Protein AF-A0A7C1U574-F1 (afdb_monomer_lite)

Secondary structure (DSSP, 8-state):
--SGGGGTT-EEEESSTTSHHHHHHHHHHHHH-S-TTS--SEEEE--HHHHHHHHHTTSSSEE-----TTHHHHHHHHHHHHTT--PPP-TTHHHHHHH-TTEEEEEE-TTSSBTTTTBSSS-EEEEEE-------TTS-HHHHHHHHHHHHHTHHHHHHH-GGGGG----S-GGGSSSPPPHHHHHHHTTTSPPHHHHTHHHHHHHHHHHHHHHHHHHHHHHHHHHHHHHHHHHHHHHHHHHHHHHTT---HHHHHHHHHHHHHHHHHHHHHHHTTSS-HHHHHTTHHHHHHHHHHHHHHHHHHHHHHH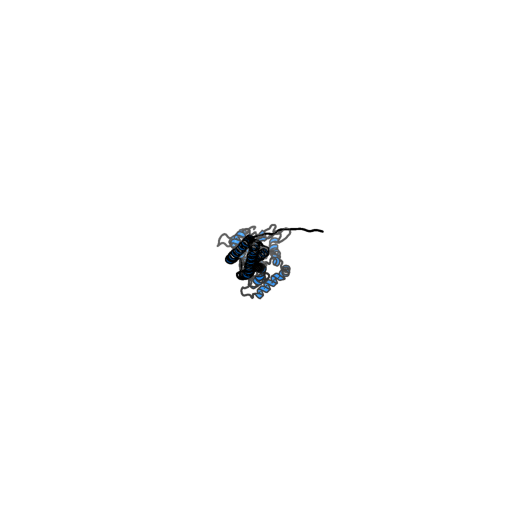HHTT----------------------

Structure (mmCIF, N/CA/C/O backbone):
data_AF-A0A7C1U574-F1
#
_entry.id   AF-A0A7C1U574-F1
#
loop_
_atom_site.group_PDB
_atom_site.id
_atom_site.type_symbol
_atom_site.label_atom_id
_atom_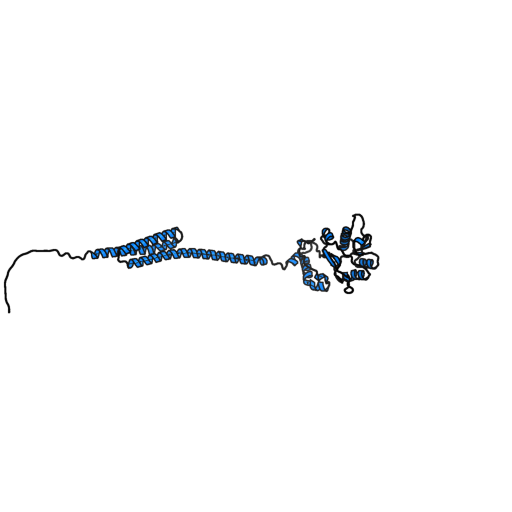site.label_alt_id
_atom_site.label_comp_id
_atom_site.label_asym_id
_atom_site.label_entity_id
_atom_site.label_seq_id
_atom_site.pdbx_PDB_ins_code
_atom_site.Cartn_x
_atom_site.Cartn_y
_atom_site.Cartn_z
_atom_site.occupancy
_atom_site.B_iso_or_equiv
_atom_site.auth_seq_id
_atom_site.auth_comp_id
_atom_site.auth_asym_id
_atom_site.auth_atom_id
_atom_site.pdbx_PDB_model_num
ATOM 1 N N . MET A 1 1 ? 20.436 13.818 -27.018 1.00 78.06 1 MET A N 1
ATOM 2 C CA . MET A 1 1 ? 19.161 14.365 -26.511 1.00 78.06 1 MET A CA 1
ATOM 3 C C . MET A 1 1 ? 19.229 14.487 -24.995 1.00 78.06 1 MET A C 1
ATOM 5 O O . MET A 1 1 ? 19.917 13.679 -24.379 1.00 78.06 1 MET A O 1
ATOM 9 N N . GLN A 1 2 ? 18.620 15.526 -24.422 1.00 80.94 2 GLN A N 1
ATOM 10 C CA . GLN A 1 2 ? 18.615 15.827 -22.978 1.00 80.94 2 GLN A CA 1
ATOM 11 C C . GLN A 1 2 ? 17.209 16.061 -22.404 1.00 80.94 2 GLN A C 1
ATOM 13 O O . GLN A 1 2 ? 17.044 16.020 -21.192 1.00 80.94 2 GLN A O 1
ATOM 18 N N . ARG A 1 3 ? 16.203 16.277 -23.255 1.00 85.38 3 ARG A N 1
ATOM 19 C CA . ARG A 1 3 ? 14.813 16.527 -22.863 1.00 85.38 3 ARG A CA 1
ATOM 20 C C . ARG A 1 3 ? 13.855 15.731 -23.755 1.00 85.38 3 ARG A C 1
ATOM 22 O O . ARG A 1 3 ? 14.227 15.357 -24.869 1.00 85.38 3 ARG A O 1
ATOM 29 N N . VAL A 1 4 ? 12.646 15.480 -23.251 1.00 85.62 4 VAL A N 1
ATOM 30 C CA . VAL A 1 4 ? 11.596 14.691 -23.927 1.00 85.62 4 VAL A CA 1
ATOM 31 C C . VAL A 1 4 ? 11.139 15.343 -25.238 1.00 85.62 4 VAL A C 1
ATOM 33 O O . VAL A 1 4 ? 10.937 14.646 -26.221 1.00 85.62 4 VAL A O 1
ATOM 36 N N . ASP A 1 5 ? 11.079 16.672 -25.317 1.00 84.31 5 ASP A N 1
ATOM 37 C CA . ASP A 1 5 ? 10.734 17.418 -26.541 1.00 84.31 5 ASP A CA 1
ATOM 38 C C . ASP A 1 5 ? 11.670 17.130 -27.731 1.00 84.31 5 ASP A C 1
ATOM 40 O O . ASP A 1 5 ? 11.264 17.211 -28.888 1.00 84.31 5 ASP A O 1
ATOM 44 N N . GLN A 1 6 ? 12.917 16.735 -27.464 1.00 87.56 6 GLN A N 1
ATOM 45 C CA . GLN A 1 6 ? 13.893 16.384 -28.500 1.00 87.56 6 GLN A CA 1
ATOM 46 C C . GLN A 1 6 ? 13.676 14.987 -29.102 1.00 87.56 6 GLN A C 1
ATOM 48 O O . GLN A 1 6 ? 14.417 14.601 -30.010 1.00 87.56 6 GLN A O 1
ATOM 53 N N . LEU A 1 7 ? 12.700 14.225 -28.597 1.00 87.94 7 LEU A N 1
ATOM 54 C CA . LEU A 1 7 ? 12.250 12.963 -29.190 1.00 87.94 7 LEU A CA 1
ATOM 55 C C . LEU A 1 7 ? 11.386 13.181 -30.440 1.00 87.94 7 LEU A C 1
ATOM 57 O O . LEU A 1 7 ? 11.092 12.210 -31.132 1.00 87.94 7 LEU A O 1
ATOM 61 N N . ARG A 1 8 ? 11.026 14.430 -30.768 1.00 88.44 8 ARG A N 1
ATOM 62 C CA . ARG A 1 8 ? 10.237 14.726 -31.963 1.00 88.44 8 ARG A CA 1
ATOM 63 C C . ARG A 1 8 ? 10.923 14.220 -33.242 1.00 88.44 8 ARG A C 1
ATOM 65 O O . ARG A 1 8 ? 12.086 14.548 -33.493 1.00 88.44 8 ARG A O 1
ATOM 72 N N . GLY A 1 9 ? 10.204 13.432 -34.040 1.00 88.50 9 GLY A N 1
ATOM 73 C CA . GLY A 1 9 ? 10.671 12.813 -35.284 1.00 88.50 9 GLY A CA 1
ATOM 74 C C . GLY A 1 9 ? 11.722 11.713 -35.094 1.00 88.50 9 GLY A C 1
ATOM 75 O O . GLY A 1 9 ? 12.457 11.403 -36.030 1.00 88.50 9 GLY A O 1
ATOM 76 N N . ARG A 1 10 ? 11.866 11.168 -33.880 1.00 92.00 10 ARG A N 1
ATOM 77 C CA . ARG A 1 10 ? 12.824 10.098 -33.561 1.00 92.00 10 ARG A CA 1
ATOM 78 C C . ARG A 1 10 ? 12.151 8.737 -33.528 1.00 92.00 10 ARG A C 1
ATOM 80 O O . ARG A 1 10 ? 10.944 8.648 -33.350 1.00 92.00 10 ARG A O 1
ATOM 87 N N . ARG A 1 11 ? 12.954 7.679 -33.641 1.00 94.50 11 ARG A N 1
ATOM 88 C CA . ARG A 1 11 ? 12.495 6.296 -33.483 1.00 94.50 11 ARG A CA 1
ATOM 89 C C . ARG A 1 11 ? 12.593 5.886 -32.025 1.00 94.50 11 ARG A C 1
ATOM 91 O O . ARG A 1 11 ? 13.692 5.890 -31.461 1.00 94.50 11 ARG A O 1
ATOM 98 N N . ILE A 1 12 ? 11.472 5.528 -31.418 1.00 95.00 12 ILE A N 1
ATOM 99 C CA . ILE A 1 12 ? 11.392 5.142 -30.010 1.00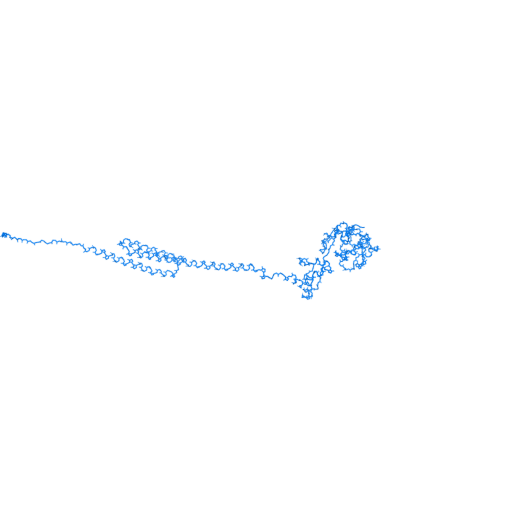 95.00 12 ILE A CA 1
ATOM 100 C C . ILE A 1 12 ? 10.979 3.677 -29.934 1.00 95.00 12 ILE A C 1
ATOM 102 O O . ILE A 1 12 ? 9.855 3.330 -30.283 1.00 95.00 12 ILE A O 1
ATOM 106 N N . ALA A 1 13 ? 11.867 2.813 -29.442 1.00 95.12 13 ALA A N 1
ATOM 107 C CA . ALA A 1 13 ? 11.478 1.447 -29.121 1.00 95.12 13 ALA A CA 1
ATOM 108 C C . ALA A 1 13 ? 10.667 1.402 -27.824 1.00 95.12 13 ALA A C 1
ATOM 110 O O . ALA A 1 13 ? 11.057 1.991 -26.814 1.00 95.12 13 ALA A O 1
ATOM 111 N N . THR A 1 14 ? 9.575 0.651 -27.832 1.00 95.00 14 THR A N 1
ATOM 112 C CA . THR A 1 14 ? 8.752 0.371 -26.654 1.00 95.00 14 THR A CA 1
ATOM 113 C C . THR A 1 14 ? 8.352 -1.104 -26.628 1.00 95.00 14 THR A C 1
ATOM 115 O O . THR A 1 14 ? 8.780 -1.891 -27.471 1.00 95.00 14 THR A O 1
ATOM 118 N N . LEU A 1 15 ? 7.585 -1.495 -25.615 1.00 93.38 15 LEU A N 1
ATOM 119 C CA . LEU A 1 15 ? 7.067 -2.855 -25.450 1.00 93.38 15 LEU A CA 1
ATOM 120 C C . LEU A 1 15 ? 5.924 -3.148 -26.438 1.00 93.38 15 LEU A C 1
ATOM 122 O O . LEU A 1 15 ? 5.481 -2.220 -27.100 1.00 93.38 15 LEU A O 1
ATOM 126 N N . PRO A 1 16 ? 5.406 -4.389 -26.545 1.00 94.81 16 PRO A N 1
ATOM 127 C CA . PRO A 1 16 ? 4.347 -4.712 -27.501 1.00 94.81 16 PRO A CA 1
ATOM 128 C C . PRO A 1 16 ? 3.128 -3.784 -27.407 1.00 94.81 16 PRO A C 1
ATOM 130 O O . PRO A 1 16 ? 2.791 -3.288 -26.325 1.00 94.81 16 PRO A O 1
ATOM 133 N N . GLU A 1 17 ? 2.465 -3.580 -28.542 1.00 92.19 17 GLU A N 1
ATOM 134 C CA . GLU A 1 17 ? 1.250 -2.773 -28.655 1.00 92.19 17 GLU A CA 1
ATOM 135 C C . GLU A 1 17 ? 0.177 -3.233 -27.650 1.00 92.19 17 GLU A C 1
ATOM 137 O O . GLU A 1 17 ? 0.025 -4.427 -27.372 1.00 92.19 17 GLU A O 1
ATOM 142 N N . GLY A 1 18 ? -0.520 -2.275 -27.033 1.00 88.75 18 GLY A N 1
ATOM 143 C CA . GLY A 1 18 ? -1.499 -2.534 -25.971 1.00 88.75 18 GLY A CA 1
ATOM 144 C C . GLY A 1 18 ? -0.902 -2.896 -24.602 1.00 88.75 18 GLY A C 1
ATOM 145 O O . GLY A 1 18 ? -1.647 -3.114 -23.644 1.00 88.75 18 GLY A O 1
ATOM 146 N N . SER A 1 19 ? 0.427 -2.961 -24.459 1.00 91.69 19 SER A N 1
ATOM 147 C CA . SER A 1 19 ? 1.061 -3.068 -23.141 1.00 91.69 19 SER A CA 1
ATOM 148 C C . SER A 1 19 ? 0.937 -1.759 -22.354 1.00 91.69 19 SER A C 1
ATOM 150 O O . SER A 1 19 ? 0.937 -0.672 -22.926 1.00 91.69 19 SER A O 1
ATOM 152 N N . GLY A 1 20 ? 0.925 -1.839 -21.018 1.00 89.88 20 GLY A N 1
ATOM 153 C CA . GLY A 1 20 ? 0.863 -0.639 -20.170 1.00 89.88 20 GLY A CA 1
ATOM 154 C C . GLY A 1 20 ? 2.020 0.342 -20.410 1.00 89.88 20 GLY A C 1
ATOM 155 O O . GLY A 1 20 ? 1.845 1.551 -20.280 1.00 89.88 20 GLY A O 1
ATOM 156 N N . THR A 1 21 ? 3.187 -0.165 -20.819 1.00 92.69 21 THR A N 1
ATOM 157 C CA . THR A 1 21 ? 4.318 0.664 -21.251 1.00 92.69 21 THR A CA 1
ATOM 158 C C . THR A 1 21 ? 4.018 1.399 -22.557 1.00 92.69 21 THR A C 1
ATOM 160 O O . THR A 1 21 ? 4.285 2.593 -22.630 1.00 92.69 21 THR A O 1
ATOM 163 N N . ALA A 1 22 ? 3.469 0.724 -23.571 1.00 92.38 22 ALA A N 1
ATOM 164 C CA . ALA A 1 22 ? 3.098 1.362 -24.835 1.00 92.38 22 ALA A CA 1
ATOM 165 C C . ALA A 1 22 ? 2.043 2.458 -24.616 1.00 92.38 22 ALA A C 1
ATOM 167 O O . ALA A 1 22 ? 2.283 3.605 -24.978 1.00 92.38 22 ALA A O 1
ATOM 168 N N . CYS A 1 23 ? 0.966 2.152 -23.886 1.00 91.06 23 CYS A N 1
ATOM 169 C CA . CYS A 1 23 ? -0.084 3.130 -23.587 1.00 91.06 23 CYS A CA 1
ATOM 170 C C . CYS A 1 23 ? 0.440 4.338 -22.793 1.00 91.06 23 CYS A C 1
ATOM 172 O O . CYS A 1 23 ? 0.005 5.465 -23.002 1.00 91.06 23 CYS A O 1
ATOM 174 N N . SER A 1 24 ? 1.394 4.134 -21.880 1.00 91.31 24 SER A N 1
ATOM 175 C CA . SER A 1 24 ? 1.975 5.252 -21.121 1.00 91.31 24 SER A CA 1
ATOM 176 C C . SER A 1 24 ? 2.953 6.085 -21.948 1.00 91.31 24 SER A C 1
ATOM 178 O O . SER A 1 24 ? 3.107 7.272 -21.671 1.00 91.31 24 SER A O 1
ATOM 180 N N . LEU A 1 25 ? 3.624 5.482 -22.940 1.00 91.62 25 LEU A N 1
ATOM 181 C CA . LEU A 1 25 ? 4.396 6.241 -23.921 1.00 91.62 25 LEU A CA 1
ATOM 182 C C . LEU A 1 25 ? 3.457 7.130 -24.730 1.00 91.62 25 LEU A C 1
ATOM 184 O O . LEU A 1 25 ? 3.738 8.310 -24.850 1.00 91.62 25 LEU A O 1
ATOM 188 N N . GLU A 1 26 ? 2.343 6.591 -25.221 1.00 88.88 26 GLU A N 1
ATOM 189 C CA . GLU A 1 26 ? 1.326 7.353 -25.958 1.00 88.88 26 GLU A CA 1
ATOM 190 C C . GLU A 1 26 ? 0.828 8.549 -25.133 1.00 88.88 26 GLU A C 1
ATOM 192 O O . GLU A 1 26 ? 0.962 9.678 -25.592 1.00 88.88 26 GLU A O 1
ATOM 197 N N . CYS A 1 27 ? 0.428 8.341 -23.870 1.00 89.00 27 CYS A N 1
ATOM 198 C CA . CYS A 1 27 ? 0.036 9.429 -22.957 1.00 89.00 27 CYS A CA 1
ATOM 199 C C . CYS A 1 27 ? 1.140 10.497 -22.804 1.00 89.00 27 CYS A C 1
ATOM 201 O O . CYS A 1 27 ? 0.883 11.699 -22.790 1.00 89.00 27 CYS A O 1
ATOM 203 N N . LEU A 1 28 ? 2.404 10.067 -22.687 1.00 89.56 28 LEU A N 1
ATOM 204 C CA . LEU A 1 28 ? 3.541 10.984 -22.595 1.00 89.56 28 LEU A CA 1
ATOM 205 C C . LEU A 1 28 ? 3.734 11.768 -23.901 1.00 89.56 28 LEU A C 1
ATOM 207 O O . LEU A 1 28 ? 3.979 12.970 -23.861 1.00 89.56 28 LEU A O 1
ATOM 211 N N . LEU A 1 29 ? 3.658 11.107 -25.056 1.00 88.12 29 LEU A N 1
ATOM 212 C CA . LEU A 1 29 ? 3.837 11.755 -26.353 1.00 88.12 29 LEU A CA 1
ATOM 213 C C . LEU A 1 29 ? 2.683 12.709 -26.672 1.00 88.12 29 LEU A C 1
ATOM 215 O O . LEU A 1 29 ? 2.946 13.770 -27.226 1.00 88.12 29 LEU A O 1
ATOM 219 N N . GLU A 1 30 ? 1.451 12.384 -26.278 1.00 86.06 30 GLU A N 1
ATOM 220 C CA . GLU A 1 30 ? 0.285 13.270 -26.377 1.00 86.06 30 GLU A CA 1
ATOM 221 C C . GLU A 1 30 ? 0.498 14.555 -25.570 1.00 86.06 30 GLU A C 1
ATOM 223 O O . GLU A 1 30 ? 0.333 15.650 -26.102 1.00 86.06 30 GLU A O 1
ATOM 228 N N . HIS A 1 31 ? 0.971 14.437 -24.327 1.00 86.69 31 HIS A N 1
ATOM 229 C CA . HIS A 1 31 ? 1.218 15.583 -23.449 1.00 86.69 31 HIS A CA 1
ATOM 230 C C . HIS A 1 31 ? 2.325 16.526 -23.954 1.00 86.69 31 HIS A C 1
ATOM 232 O O . HIS A 1 31 ? 2.260 17.742 -23.771 1.00 86.69 31 HIS A O 1
ATOM 238 N N . TYR A 1 32 ? 3.374 15.980 -24.579 1.00 83.94 32 TYR A N 1
ATOM 239 C CA . TYR A 1 32 ? 4.459 16.772 -25.178 1.00 83.94 32 TYR A CA 1
ATOM 240 C C . TYR A 1 32 ? 4.193 17.137 -26.654 1.00 83.94 32 TYR A C 1
ATOM 242 O O . TYR A 1 32 ? 4.907 17.964 -27.240 1.00 83.94 32 TYR A O 1
ATOM 250 N N . GLY A 1 33 ? 3.179 16.524 -27.264 1.00 77.50 33 GLY A N 1
ATOM 251 C CA . GLY A 1 33 ? 2.691 16.782 -28.609 1.00 77.50 33 GLY A CA 1
ATOM 252 C C . GLY A 1 33 ? 2.000 18.137 -28.700 1.00 77.50 33 GLY A C 1
ATOM 253 O O . GLY A 1 33 ? 1.395 18.619 -27.751 1.00 77.50 33 GLY A O 1
ATOM 254 N N . SER A 1 34 ? 2.142 18.811 -29.843 1.00 58.47 34 SER A N 1
ATOM 255 C CA . SER A 1 34 ? 1.609 20.171 -30.036 1.00 58.47 34 SER A CA 1
ATOM 256 C C . SER A 1 34 ? 0.380 20.220 -30.952 1.00 58.47 34 SER A C 1
ATOM 258 O O . SER A 1 34 ? -0.276 21.257 -30.998 1.00 58.47 34 SER A O 1
ATOM 260 N N . ALA A 1 35 ? 0.072 19.140 -31.684 1.00 55.47 35 ALA A N 1
ATOM 261 C CA . ALA A 1 35 ? -1.034 19.077 -32.639 1.00 55.47 35 ALA A CA 1
ATOM 262 C C . ALA A 1 35 ? -1.603 17.642 -32.751 1.00 55.47 35 ALA A C 1
ATOM 264 O O . ALA A 1 35 ? -0.809 16.704 -32.755 1.00 55.47 35 ALA A O 1
ATOM 265 N N . PRO A 1 36 ? -2.933 17.460 -32.888 1.00 54.00 36 PRO A N 1
ATOM 266 C CA . PRO A 1 36 ? -3.586 16.142 -32.984 1.00 54.00 36 PRO A CA 1
ATOM 267 C C . PRO A 1 36 ? -3.178 15.289 -34.197 1.00 54.00 36 PRO A C 1
ATOM 269 O O . PRO A 1 36 ? -3.363 14.078 -34.172 1.00 54.00 36 PRO A O 1
ATOM 272 N N . ASP A 1 37 ? -2.632 15.919 -35.243 1.00 56.44 37 ASP A N 1
ATOM 273 C CA . ASP A 1 37 ? -2.436 15.305 -36.565 1.00 56.44 37 ASP A CA 1
ATOM 274 C C . ASP A 1 37 ? -0.954 15.108 -36.951 1.00 56.44 37 ASP A C 1
ATOM 276 O O . ASP A 1 37 ? -0.658 14.663 -38.060 1.00 56.44 37 ASP A O 1
ATOM 280 N N . GLU A 1 38 ?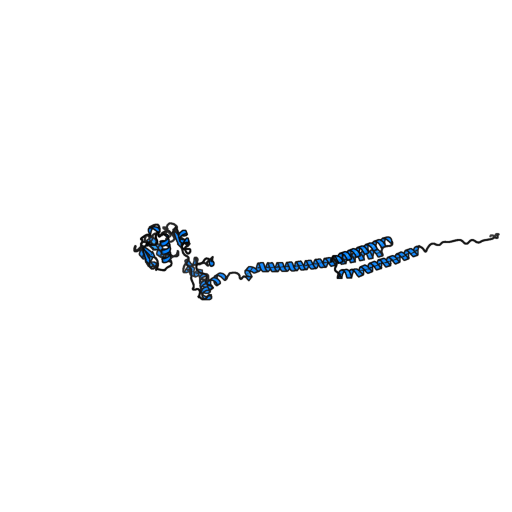 -0.004 15.437 -36.066 1.00 63.53 38 GLU A N 1
ATOM 281 C CA . GLU A 1 38 ? 1.428 15.203 -36.299 1.00 63.53 38 GLU A CA 1
ATOM 282 C C . GLU A 1 38 ? 1.945 14.066 -35.415 1.00 63.53 38 GLU A C 1
ATOM 284 O O . GLU A 1 38 ? 1.939 14.158 -34.186 1.00 63.53 38 GLU A O 1
ATOM 289 N N . GLU A 1 39 ? 2.451 13.005 -36.048 1.00 71.19 39 GLU A N 1
ATOM 290 C CA . GLU A 1 39 ? 3.110 11.907 -35.346 1.00 71.19 39 GLU A CA 1
ATOM 291 C C . GLU A 1 39 ? 4.378 12.434 -34.661 1.00 71.19 39 GLU A C 1
ATOM 293 O O . GLU A 1 39 ? 5.368 12.799 -35.302 1.00 71.19 39 GLU A O 1
ATOM 298 N N . PHE A 1 40 ? 4.337 12.523 -33.329 1.00 79.81 40 PHE A N 1
ATOM 299 C CA . PHE A 1 40 ? 5.432 13.100 -32.557 1.00 79.81 40 PHE A CA 1
ATOM 300 C C . PHE A 1 40 ? 6.724 12.297 -32.735 1.00 79.81 40 PHE A C 1
ATOM 302 O O . PHE A 1 40 ? 7.793 12.891 -32.808 1.00 79.81 40 PHE A O 1
ATOM 309 N N . ALA A 1 41 ? 6.653 10.970 -32.813 1.00 85.12 41 ALA A N 1
ATOM 310 C CA . ALA A 1 41 ? 7.799 10.080 -32.967 1.00 85.12 41 ALA A CA 1
ATOM 311 C C . ALA A 1 41 ? 7.365 8.751 -33.601 1.00 85.12 41 ALA A C 1
ATOM 313 O O . ALA A 1 41 ? 6.247 8.308 -33.367 1.00 85.12 41 ALA A O 1
ATOM 314 N N . GLU A 1 42 ? 8.266 8.093 -34.332 1.00 90.62 42 GLU A N 1
ATOM 315 C CA . GLU A 1 42 ? 8.028 6.754 -34.884 1.00 90.62 42 GLU A CA 1
ATOM 316 C C . GLU A 1 42 ? 8.163 5.715 -33.760 1.00 90.62 42 GLU A C 1
ATOM 318 O O . GLU A 1 42 ? 9.237 5.566 -33.162 1.00 90.62 42 GLU A O 1
ATOM 323 N N . ILE A 1 43 ? 7.084 4.991 -33.457 1.00 92.12 43 ILE A N 1
ATOM 324 C CA . ILE A 1 43 ? 7.068 3.978 -32.394 1.00 92.12 43 ILE A CA 1
ATOM 325 C C . ILE A 1 43 ? 7.444 2.607 -32.964 1.00 92.12 43 ILE A C 1
ATOM 327 O O . ILE A 1 43 ? 6.808 2.088 -33.876 1.00 92.12 43 ILE A O 1
ATOM 331 N N . VAL A 1 44 ? 8.466 1.984 -32.376 1.00 93.75 44 VAL A N 1
ATOM 332 C CA . VAL A 1 44 ? 8.913 0.629 -32.718 1.00 93.75 44 VAL A CA 1
ATOM 333 C C . VAL A 1 44 ? 8.530 -0.323 -31.588 1.00 93.75 44 VAL A C 1
ATOM 335 O O . VAL A 1 44 ? 9.140 -0.323 -30.518 1.00 93.75 44 VAL A O 1
ATOM 338 N N . TYR A 1 45 ? 7.509 -1.144 -31.813 1.00 94.19 45 TYR A N 1
ATOM 339 C CA . TYR A 1 45 ? 7.062 -2.142 -30.842 1.00 94.19 45 TYR A CA 1
ATOM 340 C C . TYR A 1 45 ? 7.985 -3.368 -30.862 1.00 94.19 45 TYR A C 1
ATOM 342 O O . TYR A 1 45 ? 8.106 -4.056 -31.875 1.00 94.19 45 TYR A O 1
ATOM 350 N N . SER A 1 46 ? 8.606 -3.662 -29.722 1.00 91.69 46 SER A N 1
ATOM 351 C CA . SER A 1 46 ? 9.569 -4.752 -29.547 1.00 91.69 46 SER A CA 1
ATOM 352 C C . SER A 1 46 ? 9.346 -5.461 -28.210 1.00 91.69 46 SER A C 1
ATOM 354 O O . SER A 1 46 ? 8.704 -4.940 -27.303 1.00 91.69 46 SER A O 1
ATOM 356 N N . ASP A 1 47 ? 9.894 -6.662 -28.034 1.00 90.12 47 ASP A N 1
ATOM 357 C CA . ASP A 1 47 ? 9.956 -7.264 -26.700 1.00 90.12 47 ASP A CA 1
ATOM 358 C C . ASP A 1 47 ? 10.952 -6.504 -25.781 1.00 90.12 47 ASP A C 1
ATOM 360 O O . ASP A 1 47 ? 11.809 -5.753 -26.267 1.00 90.12 47 ASP A O 1
ATOM 364 N N . PRO A 1 48 ? 10.877 -6.667 -24.441 1.00 79.94 48 PRO A N 1
ATOM 365 C CA . PRO A 1 48 ? 11.672 -5.864 -23.508 1.00 79.94 48 PRO A CA 1
ATOM 366 C C . PRO A 1 48 ? 13.189 -5.951 -23.721 1.00 79.94 48 PRO A C 1
ATOM 368 O O . PRO A 1 48 ? 13.908 -4.978 -23.492 1.00 79.94 48 PRO A O 1
ATOM 371 N N . ASN A 1 49 ? 13.705 -7.113 -24.129 1.00 85.44 49 ASN A N 1
ATOM 372 C CA . ASN A 1 49 ? 15.141 -7.289 -24.344 1.00 85.44 49 ASN A CA 1
ATOM 373 C C . ASN A 1 49 ? 15.567 -6.691 -25.687 1.00 85.44 49 ASN A C 1
ATOM 375 O O . ASN A 1 49 ? 16.636 -6.077 -25.775 1.00 85.44 49 ASN A O 1
ATOM 379 N N . GLN A 1 50 ? 14.725 -6.847 -26.707 1.00 92.38 50 GLN A N 1
ATOM 380 C CA . GLN A 1 50 ? 14.957 -6.347 -28.048 1.00 92.38 50 GLN A CA 1
ATOM 381 C C . GLN A 1 50 ? 14.934 -4.818 -28.087 1.00 92.38 50 GLN A C 1
ATOM 383 O O . GLN A 1 50 ? 15.863 -4.245 -28.642 1.00 92.38 50 GLN A O 1
ATOM 388 N N . ALA A 1 51 ? 14.001 -4.149 -27.399 1.00 92.69 51 ALA A N 1
ATOM 389 C CA . ALA A 1 51 ? 13.935 -2.682 -27.349 1.00 92.69 51 ALA A CA 1
ATOM 390 C C . ALA A 1 51 ? 15.258 -2.040 -26.876 1.00 92.69 51 ALA A C 1
ATOM 392 O O . ALA A 1 51 ? 15.814 -1.152 -27.526 1.00 92.69 51 ALA A O 1
ATOM 393 N N . HIS A 1 52 ? 15.829 -2.542 -25.774 1.00 93.19 52 HIS A N 1
ATOM 394 C CA . HIS A 1 52 ? 17.134 -2.079 -25.288 1.00 93.19 52 HIS A CA 1
ATOM 395 C C . HIS A 1 52 ? 18.293 -2.497 -26.208 1.00 93.19 52 HIS A C 1
ATOM 397 O O . HIS A 1 52 ? 19.292 -1.788 -26.307 1.00 93.19 52 HIS A O 1
ATOM 403 N N . SER A 1 53 ? 18.187 -3.645 -26.881 1.00 93.62 53 SER A N 1
ATOM 404 C CA . SER A 1 53 ? 19.183 -4.094 -27.859 1.00 93.62 53 SER A CA 1
ATOM 405 C C . SER A 1 53 ? 19.209 -3.207 -29.102 1.00 93.62 53 SER A C 1
ATOM 407 O O . SER A 1 53 ? 20.279 -2.772 -29.521 1.00 93.62 53 SER A O 1
ATOM 409 N N . ASP A 1 54 ? 18.045 -2.885 -29.656 1.00 94.88 54 ASP A N 1
ATOM 410 C CA . ASP A 1 54 ? 17.888 -2.008 -30.813 1.00 94.88 54 ASP A CA 1
ATOM 411 C C . ASP A 1 54 ? 18.442 -0.616 -30.528 1.00 94.88 54 ASP A C 1
ATOM 413 O O . ASP A 1 54 ? 19.150 -0.063 -31.369 1.00 94.88 54 ASP A O 1
ATOM 417 N N . PHE A 1 55 ? 18.212 -0.098 -29.318 1.00 94.69 55 PHE A N 1
ATOM 418 C CA . PHE A 1 55 ? 18.804 1.159 -28.872 1.00 94.69 55 PHE A CA 1
ATOM 419 C C . PHE A 1 55 ? 20.337 1.095 -28.850 1.00 94.69 55 PHE A C 1
ATOM 421 O O . PHE A 1 55 ? 21.001 1.928 -29.463 1.00 94.69 55 PHE A O 1
ATOM 428 N N . ARG A 1 56 ? 20.924 0.073 -28.211 1.00 94.69 56 ARG A N 1
ATOM 429 C CA . ARG A 1 56 ? 22.392 -0.087 -28.162 1.00 94.69 56 ARG A CA 1
ATOM 430 C C . ARG A 1 56 ? 23.020 -0.263 -29.547 1.00 94.69 56 ARG A C 1
ATOM 432 O O . ARG A 1 56 ? 24.161 0.136 -29.748 1.00 94.69 56 ARG A O 1
ATOM 439 N N . ASN A 1 57 ? 22.284 -0.856 -30.484 1.00 94.94 57 ASN A N 1
ATOM 440 C CA . ASN A 1 57 ? 22.730 -1.091 -31.856 1.00 94.94 57 ASN A CA 1
ATOM 441 C C . ASN A 1 57 ? 22.421 0.083 -32.807 1.00 94.94 57 ASN A C 1
ATOM 443 O O . ASN A 1 57 ? 22.660 -0.042 -34.007 1.00 94.94 57 ASN A O 1
ATOM 447 N N . GLY A 1 58 ? 21.860 1.194 -32.312 1.00 94.38 58 GLY A N 1
ATOM 448 C CA . GLY A 1 58 ? 21.522 2.372 -33.120 1.00 94.38 58 GLY A CA 1
ATOM 449 C C . GLY A 1 58 ? 20.370 2.164 -34.112 1.00 94.38 58 GLY A C 1
ATOM 450 O O . GLY A 1 58 ? 20.194 2.956 -35.040 1.00 94.38 58 GLY A O 1
ATOM 451 N N . ARG A 1 59 ? 19.577 1.097 -33.948 1.00 95.62 59 ARG A N 1
ATOM 452 C CA . ARG A 1 59 ? 18.385 0.852 -34.777 1.00 95.62 59 ARG A CA 1
ATOM 453 C C . ARG A 1 59 ? 17.219 1.752 -34.393 1.00 95.62 59 ARG A C 1
ATOM 455 O O . ARG A 1 59 ? 16.382 2.023 -35.242 1.00 95.62 59 ARG A O 1
ATOM 462 N N . VAL A 1 60 ? 17.196 2.228 -33.153 1.00 95.31 60 VAL A N 1
ATOM 463 C CA . VAL A 1 60 ? 16.278 3.257 -32.655 1.00 95.31 60 VAL A CA 1
ATOM 464 C C . VAL A 1 60 ? 17.071 4.333 -31.918 1.00 95.31 60 VAL A C 1
ATOM 466 O O . VAL A 1 60 ? 18.192 4.088 -31.471 1.00 95.31 60 VAL A O 1
ATOM 469 N N . ASP A 1 61 ? 16.492 5.521 -31.790 1.00 94.81 61 ASP A N 1
ATOM 470 C CA . ASP A 1 61 ? 17.129 6.681 -31.160 1.00 94.81 61 ASP A CA 1
ATOM 471 C C . ASP A 1 61 ? 16.861 6.749 -29.647 1.00 94.81 61 ASP A C 1
ATOM 473 O O . ASP A 1 61 ? 17.624 7.370 -28.905 1.00 94.81 61 ASP A O 1
ATOM 477 N N . ALA A 1 62 ? 15.782 6.117 -29.177 1.00 94.62 62 ALA A N 1
ATOM 478 C CA . ALA A 1 62 ? 15.417 6.031 -27.767 1.00 94.62 62 ALA A CA 1
ATOM 479 C C . ALA A 1 62 ? 14.708 4.709 -27.446 1.00 94.62 62 ALA A C 1
ATOM 481 O O . ALA A 1 62 ? 14.181 4.042 -28.334 1.00 94.62 62 ALA A O 1
ATOM 482 N N . ALA A 1 63 ? 14.679 4.348 -26.163 1.00 94.38 63 ALA A N 1
ATOM 483 C CA . ALA A 1 63 ? 13.875 3.246 -25.647 1.00 94.38 63 ALA A CA 1
ATOM 484 C C . ALA A 1 63 ? 13.039 3.731 -24.457 1.00 94.38 63 ALA A C 1
ATOM 486 O O . ALA A 1 63 ? 13.578 4.361 -23.543 1.00 94.38 63 ALA A O 1
ATOM 487 N N . PHE A 1 64 ? 11.745 3.420 -24.459 1.00 94.06 64 PHE A N 1
ATOM 488 C CA . PHE A 1 64 ? 10.820 3.705 -23.367 1.00 94.06 64 PHE A CA 1
ATOM 489 C C . PHE A 1 64 ? 10.392 2.404 -22.689 1.00 94.06 64 PHE A C 1
ATOM 491 O O . PHE A 1 64 ? 10.009 1.438 -23.346 1.00 94.06 64 PHE A O 1
ATOM 498 N N . HIS A 1 65 ? 10.480 2.363 -21.360 1.00 93.44 65 HIS A N 1
ATOM 499 C CA . HIS A 1 65 ? 10.164 1.165 -20.593 1.00 93.44 65 HIS A CA 1
ATOM 500 C C . HIS A 1 65 ? 9.712 1.529 -19.180 1.00 93.44 65 HIS A C 1
ATOM 502 O O . HIS A 1 65 ? 10.472 2.123 -18.415 1.00 93.44 65 HIS A O 1
ATOM 508 N N . ILE A 1 66 ? 8.500 1.116 -18.806 1.00 93.56 66 ILE A N 1
ATOM 509 C CA . ILE A 1 66 ? 8.080 1.099 -17.405 1.00 93.56 66 ILE A CA 1
ATOM 510 C C . ILE A 1 66 ? 8.668 -0.141 -16.750 1.00 93.56 66 ILE A C 1
ATOM 512 O O . ILE A 1 66 ? 8.274 -1.267 -17.052 1.00 93.56 66 ILE A O 1
ATOM 516 N N . ILE A 1 67 ? 9.608 0.065 -15.836 1.00 91.62 67 ILE A N 1
ATOM 517 C CA . ILE A 1 67 ? 10.290 -1.022 -15.148 1.00 91.62 67 ILE A CA 1
ATOM 518 C C . ILE A 1 67 ? 10.551 -0.654 -13.691 1.00 91.62 67 ILE A C 1
ATOM 520 O O . ILE A 1 67 ? 11.015 0.442 -13.380 1.00 91.62 67 ILE A O 1
ATOM 524 N N . ALA A 1 68 ? 10.260 -1.586 -12.785 1.00 91.94 68 ALA A N 1
ATOM 525 C CA . ALA A 1 68 ? 10.564 -1.407 -11.374 1.00 91.94 68 ALA A CA 1
ATOM 526 C C . ALA A 1 68 ? 12.082 -1.321 -11.153 1.00 91.94 68 ALA A C 1
ATOM 528 O O . ALA A 1 68 ? 12.862 -2.076 -11.745 1.00 91.94 68 ALA A O 1
ATOM 529 N N . LEU A 1 69 ? 12.497 -0.424 -10.259 1.00 92.19 69 LEU A N 1
ATOM 530 C CA . LEU A 1 69 ? 13.891 -0.280 -9.858 1.00 92.19 69 LEU A CA 1
ATOM 531 C C . LEU A 1 69 ? 14.366 -1.551 -9.133 1.00 92.19 69 LEU A C 1
ATOM 533 O O . LEU A 1 69 ? 14.133 -1.734 -7.946 1.00 92.19 69 LEU A O 1
ATOM 537 N N . GLY A 1 70 ? 15.066 -2.423 -9.856 1.00 90.88 70 GLY A N 1
ATOM 538 C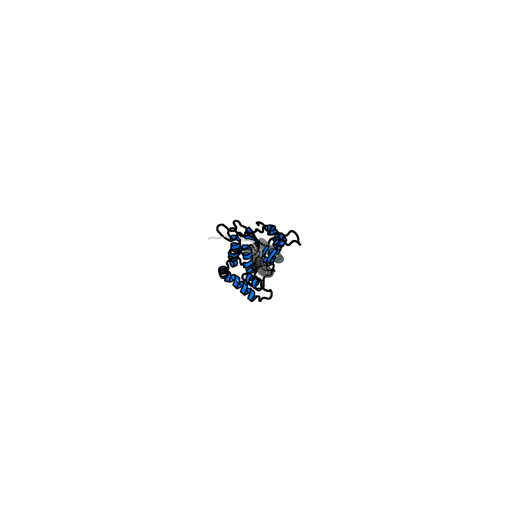 CA . GLY A 1 70 ? 15.672 -3.647 -9.331 1.00 90.88 70 GLY A CA 1
ATOM 539 C C . GLY A 1 70 ? 16.718 -4.222 -10.286 1.00 90.88 70 GLY A C 1
ATOM 540 O O . GLY A 1 70 ? 17.231 -3.524 -11.164 1.00 90.88 70 GLY A O 1
ATOM 541 N N . ASP A 1 71 ? 17.025 -5.510 -10.151 1.00 89.81 71 ASP A N 1
ATOM 542 C CA . ASP A 1 71 ? 18.105 -6.154 -10.915 1.00 89.81 71 ASP A CA 1
ATOM 543 C C . ASP A 1 71 ? 17.846 -6.196 -12.427 1.00 89.81 71 ASP A C 1
ATOM 545 O O . ASP A 1 71 ? 18.772 -6.064 -13.231 1.00 89.81 71 ASP A O 1
ATOM 549 N N . VAL A 1 72 ? 16.579 -6.319 -12.837 1.00 89.44 72 VAL A N 1
ATOM 550 C CA . VAL A 1 72 ? 16.194 -6.264 -14.256 1.00 89.44 72 VAL A CA 1
ATOM 551 C C . VAL A 1 72 ? 16.482 -4.876 -14.836 1.00 89.44 72 VAL A C 1
ATOM 553 O O . VAL A 1 72 ? 17.109 -4.783 -15.891 1.00 89.44 72 VAL A O 1
ATOM 556 N N . ALA A 1 73 ? 16.119 -3.802 -14.125 1.00 92.12 73 ALA A N 1
ATOM 557 C CA . ALA A 1 73 ? 16.419 -2.434 -14.545 1.00 92.12 73 ALA A CA 1
ATOM 558 C C . ALA A 1 73 ? 17.934 -2.186 -14.608 1.00 92.12 73 ALA A C 1
ATOM 560 O O . ALA A 1 73 ? 18.431 -1.663 -15.607 1.00 92.12 73 ALA A O 1
ATOM 561 N N . LYS A 1 74 ? 18.691 -2.647 -13.601 1.00 92.69 74 LYS A N 1
ATOM 562 C CA . LYS A 1 74 ? 20.165 -2.586 -13.595 1.00 92.69 74 LYS A CA 1
ATOM 563 C C . LYS A 1 74 ? 20.784 -3.244 -14.822 1.00 92.69 74 LYS A C 1
ATOM 565 O O . LYS A 1 74 ? 21.682 -2.672 -15.431 1.00 92.69 74 LYS A O 1
ATOM 570 N N . ARG A 1 75 ? 20.281 -4.407 -15.228 1.00 91.19 75 ARG A N 1
ATOM 571 C CA . ARG A 1 75 ? 20.783 -5.125 -16.402 1.00 91.19 75 ARG A CA 1
ATOM 572 C C . ARG A 1 75 ? 20.382 -4.451 -17.720 1.00 91.19 75 ARG A C 1
ATOM 574 O O . ARG A 1 75 ? 21.242 -4.156 -18.551 1.00 91.19 75 ARG A O 1
ATOM 581 N N . CYS A 1 76 ? 19.090 -4.208 -17.933 1.00 91.00 76 CYS A N 1
ATOM 582 C CA . CYS A 1 76 ? 18.565 -3.742 -19.221 1.00 91.00 76 CYS A CA 1
ATOM 583 C C . CYS A 1 76 ? 18.880 -2.260 -19.476 1.00 91.00 76 CYS A C 1
ATOM 585 O O . CYS A 1 76 ? 19.481 -1.908 -20.495 1.00 91.00 76 CYS A O 1
ATOM 587 N N . VAL A 1 77 ? 18.551 -1.392 -18.519 1.00 93.56 77 VAL A N 1
ATOM 588 C CA . VAL A 1 77 ? 18.807 0.048 -18.631 1.00 93.56 77 VAL A CA 1
ATOM 589 C C . VAL A 1 77 ? 20.288 0.333 -18.402 1.00 93.56 77 VAL A C 1
ATOM 591 O O . VAL A 1 77 ? 20.893 1.057 -19.186 1.00 93.56 77 VAL A O 1
ATOM 594 N N . GLY A 1 78 ? 20.916 -0.298 -17.404 1.00 93.19 78 GLY A N 1
ATOM 595 C CA . GLY A 1 78 ? 22.337 -0.075 -17.117 1.00 93.19 78 GLY A CA 1
ATOM 596 C C . GLY A 1 78 ? 23.255 -0.412 -18.295 1.00 93.19 78 GLY A C 1
ATOM 597 O O . GLY A 1 78 ? 24.148 0.375 -18.598 1.00 93.19 78 GLY A O 1
ATOM 598 N N . SER A 1 79 ? 22.999 -1.503 -19.029 1.00 91.88 79 SER A N 1
ATOM 599 C CA . SER A 1 79 ? 23.751 -1.808 -20.262 1.00 91.88 79 SER A CA 1
ATOM 600 C C . SER A 1 79 ? 23.538 -0.763 -21.363 1.00 91.88 79 SER A C 1
ATOM 602 O O . SER A 1 79 ? 24.478 -0.424 -22.078 1.00 91.88 79 SER A O 1
ATOM 604 N N . SER A 1 80 ? 22.329 -0.206 -21.477 1.00 93.69 80 SER A N 1
ATOM 605 C CA . SER A 1 80 ? 22.020 0.876 -22.422 1.00 93.69 80 SER A CA 1
ATOM 606 C C . SER A 1 80 ? 22.773 2.166 -22.072 1.00 93.69 80 SER A C 1
ATOM 608 O O . SER A 1 80 ? 23.315 2.826 -22.953 1.00 93.69 80 SER A O 1
ATOM 610 N N . LEU A 1 81 ? 22.876 2.500 -20.782 1.00 94.06 81 LEU A N 1
ATOM 611 C CA . LEU A 1 81 ? 23.635 3.664 -20.317 1.00 94.06 81 LEU A CA 1
ATOM 612 C C . LEU A 1 81 ? 25.153 3.467 -20.468 1.00 94.06 81 LEU A C 1
ATOM 614 O O . LEU A 1 81 ? 25.869 4.401 -20.816 1.00 94.06 81 LEU A O 1
ATOM 618 N N . GLN A 1 82 ? 25.658 2.248 -20.257 1.00 90.19 82 GLN A N 1
ATOM 619 C CA . GLN A 1 82 ? 27.070 1.915 -20.493 1.00 90.19 82 GLN A CA 1
ATOM 620 C C . GLN A 1 82 ? 27.456 1.994 -21.976 1.00 90.19 82 GLN A C 1
ATOM 622 O O . GLN A 1 82 ? 28.594 2.337 -22.281 1.00 90.19 82 GLN A O 1
ATOM 627 N N . ALA A 1 83 ? 26.509 1.749 -22.885 1.00 90.94 83 ALA A N 1
ATOM 628 C CA . ALA A 1 83 ? 26.679 1.936 -24.327 1.00 90.94 83 ALA A CA 1
ATOM 629 C C . ALA A 1 83 ? 26.603 3.414 -24.776 1.00 90.94 83 ALA A C 1
ATOM 631 O O . ALA A 1 83 ? 26.513 3.690 -25.968 1.00 90.94 83 ALA A O 1
ATOM 632 N N . GLY A 1 84 ? 26.625 4.373 -23.841 1.00 90.31 84 GLY A N 1
ATOM 633 C CA . GLY A 1 84 ? 26.570 5.810 -24.132 1.00 90.31 84 GLY A CA 1
ATOM 634 C C . GLY A 1 84 ? 25.165 6.415 -24.094 1.00 90.31 84 GLY A C 1
ATOM 635 O O . GLY A 1 84 ? 25.002 7.604 -24.378 1.00 90.31 84 GLY A O 1
ATOM 636 N N . GLY A 1 85 ? 24.152 5.629 -23.719 1.00 92.88 85 GLY A N 1
ATOM 637 C CA . GLY A 1 85 ? 22.796 6.121 -23.513 1.00 92.88 85 GLY A CA 1
ATOM 638 C C . GLY A 1 85 ? 22.680 7.100 -22.345 1.00 92.88 85 GLY A C 1
ATOM 639 O O . GLY A 1 85 ? 23.523 7.157 -21.448 1.00 92.88 85 GLY A O 1
ATOM 640 N N . ARG A 1 86 ? 21.590 7.868 -22.341 1.00 93.81 86 ARG A N 1
ATOM 641 C CA . ARG A 1 86 ? 21.251 8.819 -21.275 1.00 93.81 86 ARG A CA 1
ATOM 642 C C . ARG A 1 86 ? 19.799 8.634 -20.859 1.00 93.81 86 ARG A C 1
ATOM 644 O O . ARG A 1 86 ? 18.963 8.291 -21.688 1.00 93.81 86 ARG A O 1
ATOM 651 N N . LEU A 1 87 ? 19.518 8.880 -19.583 1.00 94.88 87 LEU A N 1
ATOM 652 C CA . LEU A 1 87 ? 18.151 8.953 -19.070 1.00 94.88 87 LEU A CA 1
ATOM 653 C C . LEU A 1 87 ? 17.583 10.339 -19.376 1.00 94.88 87 LEU A C 1
ATOM 655 O O . LEU A 1 87 ? 18.289 11.336 -19.220 1.00 94.88 87 LEU A O 1
ATOM 659 N N . LEU A 1 88 ? 16.322 10.393 -19.795 1.00 94.38 88 LEU A N 1
ATOM 660 C CA . LEU A 1 88 ? 15.587 11.641 -19.972 1.00 94.38 88 LEU A CA 1
ATOM 661 C C . LEU A 1 88 ? 14.664 11.836 -18.770 1.00 94.38 88 LEU A C 1
ATOM 663 O O . LEU A 1 88 ? 13.931 10.921 -18.401 1.00 94.38 88 LEU A O 1
ATOM 667 N N . ALA A 1 89 ? 14.731 13.014 -18.156 1.00 94.56 89 ALA A N 1
ATOM 668 C CA . ALA A 1 89 ? 13.859 13.388 -17.052 1.00 94.56 89 ALA A CA 1
ATOM 669 C C . ALA A 1 89 ? 12.434 13.681 -17.550 1.00 94.56 89 ALA A C 1
ATOM 671 O O . ALA A 1 89 ? 12.263 14.294 -18.607 1.00 94.56 89 ALA A O 1
ATOM 672 N N . ILE A 1 90 ? 11.426 13.295 -16.764 1.00 92.69 90 ILE A N 1
ATOM 673 C CA . ILE A 1 90 ? 10.020 13.669 -16.979 1.00 92.69 90 ILE A CA 1
ATOM 674 C C . ILE A 1 90 ? 9.641 14.672 -15.887 1.00 92.69 90 ILE A C 1
ATOM 676 O O . ILE A 1 90 ? 9.193 14.303 -14.806 1.00 92.69 90 ILE A O 1
ATOM 680 N N . GLU A 1 91 ? 9.882 15.955 -16.153 1.00 88.56 91 GLU A N 1
ATOM 681 C CA . GLU A 1 91 ? 9.714 17.030 -15.161 1.00 88.56 91 GLU A CA 1
ATOM 682 C C . GLU A 1 91 ? 8.250 17.468 -14.991 1.00 88.56 91 GLU A C 1
ATOM 684 O O . GLU A 1 91 ? 7.849 17.882 -13.907 1.00 88.56 91 GLU A O 1
ATOM 689 N N . GLN A 1 92 ? 7.428 17.335 -16.038 1.00 88.94 92 GLN A N 1
ATOM 690 C CA . GLN A 1 92 ? 6.028 17.789 -16.060 1.00 88.94 92 GLN A CA 1
ATOM 691 C C . GLN A 1 92 ? 5.046 16.735 -15.516 1.00 88.94 92 GLN A C 1
ATOM 693 O O . GLN A 1 92 ? 3.874 16.718 -15.882 1.00 88.94 92 GLN A O 1
ATOM 698 N N . ILE A 1 93 ? 5.505 15.846 -14.628 1.00 89.38 93 ILE A N 1
ATOM 699 C CA . ILE A 1 93 ? 4.700 14.719 -14.131 1.00 89.38 93 ILE A CA 1
ATOM 700 C C . ILE A 1 93 ? 3.433 15.163 -13.397 1.00 89.38 93 ILE A C 1
ATOM 702 O O . ILE A 1 93 ? 2.399 14.516 -13.503 1.00 89.38 93 ILE A O 1
ATOM 706 N N . GLU A 1 94 ? 3.487 16.292 -12.693 1.00 89.50 94 GLU A N 1
ATOM 707 C CA . GLU A 1 94 ? 2.316 16.839 -12.008 1.00 89.50 94 GLU A CA 1
ATOM 708 C C . GLU A 1 94 ? 1.221 17.260 -12.993 1.00 89.50 94 GLU A C 1
ATOM 710 O O . GLU A 1 94 ? 0.048 17.003 -12.739 1.00 89.50 94 GLU A O 1
ATOM 715 N N . ALA A 1 95 ? 1.593 17.844 -14.137 1.00 89.38 95 ALA A N 1
ATOM 716 C CA . ALA A 1 95 ? 0.646 18.187 -15.194 1.00 89.38 95 ALA A CA 1
ATOM 717 C C . ALA A 1 95 ? 0.099 16.923 -15.872 1.00 89.38 95 ALA A C 1
ATOM 719 O O . ALA A 1 95 ? -1.109 16.780 -16.024 1.00 89.38 95 ALA A O 1
ATOM 720 N N . LEU A 1 96 ? 0.971 15.959 -16.176 1.00 88.56 96 LEU A N 1
ATOM 721 C CA . LEU A 1 96 ? 0.576 14.681 -16.771 1.00 88.56 96 LEU A CA 1
ATOM 722 C C . LEU A 1 96 ? -0.374 13.880 -15.859 1.00 88.56 96 LEU A C 1
ATOM 724 O O . LEU A 1 96 ? -1.301 13.229 -16.331 1.00 88.56 96 LEU A O 1
ATOM 728 N N . ARG A 1 97 ? -0.193 13.962 -14.535 1.00 88.88 97 ARG A N 1
ATOM 729 C CA . ARG A 1 97 ? -1.059 13.310 -13.542 1.00 88.88 97 ARG A CA 1
ATOM 730 C C . ARG A 1 97 ? -2.481 13.881 -13.512 1.00 88.88 97 ARG A C 1
ATOM 732 O O . ARG A 1 97 ? -3.402 13.154 -13.146 1.00 88.88 97 ARG A O 1
ATOM 739 N N . TRP A 1 98 ? -2.681 15.146 -13.890 1.00 89.19 98 TRP A N 1
ATOM 740 C CA . TRP A 1 98 ? -4.027 15.727 -13.994 1.00 89.19 98 TRP A CA 1
ATOM 741 C C . TRP A 1 98 ? -4.858 15.076 -15.103 1.00 89.19 98 TRP A C 1
ATOM 743 O O . TRP A 1 98 ? -6.057 14.874 -14.922 1.00 89.19 98 TRP A O 1
ATOM 753 N N . GLU A 1 99 ? -4.221 14.724 -16.218 1.00 87.81 99 GLU A N 1
ATOM 754 C CA . GLU A 1 99 ? -4.849 14.023 -17.346 1.00 87.81 99 GLU A CA 1
ATOM 755 C C . GLU A 1 99 ? -4.907 12.509 -17.093 1.00 87.81 99 GLU A C 1
ATOM 757 O O . GLU A 1 99 ? -5.878 11.838 -17.447 1.00 87.81 99 GLU A O 1
ATOM 762 N N . HIS A 1 100 ? -3.897 11.978 -16.396 1.00 88.69 100 HIS A N 1
ATOM 763 C CA . HIS A 1 100 ? -3.717 10.552 -16.144 1.00 88.69 100 HIS A CA 1
ATOM 764 C C . HIS A 1 100 ? -3.480 10.261 -14.645 1.00 88.69 100 HIS A C 1
ATOM 766 O O . HIS A 1 100 ? -2.338 10.071 -14.214 1.00 88.69 100 HIS A O 1
ATOM 772 N N . PRO A 1 101 ? -4.549 10.145 -13.827 1.00 87.25 101 PRO A N 1
ATOM 773 C CA . PRO A 1 101 ? -4.448 10.037 -12.362 1.00 87.25 101 PRO A CA 1
ATOM 774 C C . PRO A 1 101 ? -3.735 8.789 -11.823 1.00 87.25 101 PRO A C 1
ATOM 776 O O . PRO A 1 101 ? -3.430 8.718 -10.635 1.00 87.25 101 PRO A O 1
ATOM 779 N N . PHE A 1 102 ? -3.493 7.783 -12.666 1.00 85.00 102 PHE A N 1
ATOM 780 C CA . PHE A 1 102 ? -2.770 6.564 -12.293 1.00 85.00 102 PHE A CA 1
ATOM 781 C C . PHE A 1 102 ? -1.245 6.754 -12.233 1.00 85.00 102 PHE A C 1
ATOM 783 O O . PHE A 1 102 ? -0.541 5.859 -11.758 1.00 85.00 102 PHE A O 1
ATOM 790 N N . LEU A 1 103 ? -0.738 7.883 -12.736 1.00 89.88 103 LEU A N 1
ATOM 791 C CA . LEU A 1 103 ? 0.674 8.234 -12.693 1.00 89.88 103 LEU A CA 1
ATOM 792 C C . LEU A 1 103 ? 1.043 8.867 -11.353 1.00 89.88 103 LEU A C 1
ATOM 794 O O . LEU A 1 103 ? 0.320 9.697 -10.802 1.00 89.88 103 LEU A O 1
ATOM 798 N N . GLU A 1 104 ? 2.223 8.519 -10.857 1.00 89.06 104 GLU A N 1
ATOM 799 C CA . GLU A 1 104 ? 2.788 9.078 -9.636 1.00 89.06 104 GLU A CA 1
ATOM 800 C C . GLU A 1 104 ? 4.150 9.720 -9.910 1.00 89.06 104 GLU A C 1
ATOM 802 O O . GLU A 1 104 ? 4.934 9.185 -10.702 1.00 89.06 104 GLU A O 1
ATOM 807 N N . PRO A 1 105 ? 4.471 10.848 -9.252 1.00 92.94 105 PRO A N 1
ATOM 808 C CA . PRO A 1 105 ? 5.821 11.388 -9.282 1.00 92.94 105 PRO A CA 1
ATOM 809 C C . PRO A 1 105 ? 6.789 10.404 -8.620 1.00 92.94 105 PRO A C 1
ATOM 811 O O . PRO A 1 105 ? 6.542 9.902 -7.522 1.00 92.94 105 PRO A O 1
ATOM 814 N N . ALA A 1 106 ? 7.911 10.145 -9.282 1.00 94.38 106 ALA A N 1
ATOM 815 C CA . ALA A 1 106 ? 8.967 9.286 -8.773 1.00 94.38 106 ALA A CA 1
ATOM 816 C C . ALA A 1 106 ? 10.350 9.828 -9.135 1.00 94.38 106 ALA A C 1
ATOM 818 O O . ALA A 1 106 ? 10.507 10.702 -9.986 1.00 94.38 106 ALA A O 1
ATOM 819 N N . THR A 1 107 ? 11.373 9.268 -8.497 1.00 96.44 107 THR A N 1
ATOM 820 C CA . THR A 1 107 ? 12.764 9.668 -8.708 1.00 96.44 107 THR A CA 1
ATOM 821 C C . THR A 1 107 ? 13.625 8.432 -8.896 1.00 96.44 107 THR A C 1
ATOM 823 O O . THR A 1 107 ? 13.563 7.502 -8.092 1.00 96.44 107 THR A O 1
ATOM 826 N N . ILE A 1 108 ? 14.455 8.425 -9.940 1.00 96.69 108 ILE A N 1
ATOM 827 C CA . ILE A 1 108 ? 15.528 7.443 -10.103 1.00 96.69 108 ILE A CA 1
ATOM 828 C C . ILE A 1 108 ? 16.743 7.959 -9.324 1.00 96.69 108 ILE A C 1
ATOM 830 O O . ILE A 1 108 ? 17.291 8.996 -9.710 1.00 96.69 108 ILE A O 1
ATOM 834 N N . PRO A 1 109 ? 17.185 7.271 -8.256 1.00 96.75 109 PRO A N 1
ATOM 835 C CA . PRO A 1 109 ? 18.277 7.768 -7.430 1.00 96.75 109 PRO A CA 1
ATOM 836 C C . PRO A 1 109 ? 19.614 7.805 -8.175 1.00 96.75 109 PRO A C 1
ATOM 838 O O . PRO A 1 109 ? 19.925 6.928 -8.992 1.00 96.75 109 PRO A O 1
ATOM 841 N N . LYS A 1 110 ? 20.457 8.773 -7.819 1.00 96.94 110 LYS A N 1
ATOM 842 C CA . LYS A 1 110 ? 21.868 8.826 -8.197 1.00 96.94 110 LYS A CA 1
ATOM 843 C C . LYS A 1 110 ? 22.554 7.488 -7.923 1.00 96.94 110 LYS A C 1
ATOM 845 O O . LYS A 1 110 ? 22.437 6.911 -6.845 1.00 96.94 110 LYS A O 1
ATOM 850 N N . GLY A 1 111 ? 23.336 7.016 -8.890 1.00 95.69 111 GLY A N 1
ATOM 851 C CA . GLY A 1 111 ? 24.137 5.801 -8.745 1.00 95.69 111 GLY A CA 1
ATOM 852 C C . GLY A 1 111 ? 23.344 4.492 -8.778 1.00 95.69 111 GLY A C 1
ATOM 853 O O . GLY A 1 111 ? 23.938 3.435 -8.573 1.00 95.69 111 GLY A O 1
ATOM 854 N N . PHE A 1 112 ? 22.035 4.527 -9.055 1.00 95.62 112 PHE A N 1
ATOM 855 C CA . PHE A 1 112 ? 21.189 3.334 -9.031 1.00 95.62 112 PHE A CA 1
ATOM 856 C C . PHE A 1 112 ? 21.665 2.212 -9.979 1.00 95.62 112 PHE A C 1
ATOM 858 O O . PHE A 1 112 ? 21.663 1.037 -9.602 1.00 95.62 112 PHE A O 1
ATOM 865 N N . TYR A 1 113 ? 22.093 2.553 -11.201 1.00 95.25 113 TYR A N 1
ATOM 866 C CA . TYR A 1 113 ? 22.515 1.580 -12.221 1.00 95.25 113 TYR A CA 1
ATOM 867 C C . TYR A 1 113 ? 23.990 1.183 -12.110 1.00 95.25 113 TYR A C 1
ATOM 869 O O . TYR A 1 113 ? 24.371 0.092 -12.533 1.00 95.25 113 TYR A O 1
ATOM 877 N N . ARG A 1 114 ? 24.832 2.060 -11.559 1.00 92.94 114 ARG A N 1
ATOM 878 C CA . ARG A 1 114 ? 26.248 1.801 -11.271 1.00 92.94 114 ARG A CA 1
ATOM 879 C C . ARG A 1 114 ? 26.700 2.738 -10.165 1.00 92.94 114 ARG A C 1
ATOM 881 O O . ARG A 1 114 ? 26.524 3.946 -10.291 1.00 92.94 114 ARG A O 1
ATOM 888 N N . SER A 1 115 ? 27.351 2.196 -9.140 1.00 90.88 115 SER A N 1
ATOM 889 C CA . SER A 1 115 ? 27.773 2.995 -7.992 1.00 90.88 115 SER A CA 1
ATOM 890 C C . SER A 1 115 ? 28.901 3.969 -8.336 1.00 90.88 115 SER A C 1
ATOM 892 O O . SER A 1 115 ? 28.766 5.148 -8.024 1.00 90.88 115 SER A O 1
ATOM 894 N N . HIS A 1 116 ? 29.995 3.526 -8.979 1.00 91.88 116 HIS A N 1
ATOM 895 C CA . HIS A 1 116 ? 31.177 4.359 -9.275 1.00 91.88 116 HIS A CA 1
ATOM 896 C C . HIS A 1 116 ? 31.720 4.145 -10.715 1.00 91.88 116 HIS A C 1
ATOM 898 O O . HIS A 1 116 ? 31.961 2.997 -11.095 1.00 91.88 116 HIS A O 1
ATOM 904 N N . PRO A 1 117 ? 31.928 5.219 -11.513 1.00 91.31 117 PRO A N 1
ATOM 905 C CA . PRO A 1 117 ? 31.332 6.540 -11.298 1.00 91.31 117 PRO A CA 1
ATOM 906 C C . PRO A 1 117 ? 29.793 6.422 -11.302 1.00 91.31 117 PRO A C 1
ATOM 908 O O . PRO A 1 117 ? 29.258 5.548 -12.006 1.00 91.31 117 PRO A O 1
ATOM 911 N N . PRO A 1 118 ? 29.095 7.238 -10.489 1.00 93.75 118 PRO A N 1
ATOM 912 C CA . PRO A 1 118 ? 27.660 7.101 -10.268 1.00 93.75 118 PRO A CA 1
ATOM 913 C C . PRO A 1 118 ? 26.883 7.257 -11.571 1.00 93.75 118 PRO A C 1
ATOM 915 O O . PRO A 1 118 ? 27.112 8.195 -12.330 1.00 93.75 118 PRO A O 1
ATOM 918 N N . LEU A 1 119 ? 25.966 6.325 -11.824 1.00 93.62 119 LEU A N 1
ATOM 919 C CA . LEU A 1 119 ? 25.076 6.341 -12.978 1.00 93.62 119 LEU A CA 1
ATOM 920 C C . LEU A 1 119 ? 23.624 6.101 -12.520 1.00 93.62 119 LEU A C 1
ATOM 922 O O . LEU A 1 119 ? 23.335 5.007 -12.025 1.00 93.62 119 LEU A O 1
ATOM 926 N N . PRO A 1 120 ? 22.709 7.075 -12.676 1.00 94.25 120 PRO A N 1
ATOM 927 C CA . PRO A 1 120 ? 22.957 8.453 -13.122 1.00 94.25 120 PRO A CA 1
ATOM 928 C C . PRO A 1 120 ? 23.829 9.253 -12.133 1.00 94.25 120 PRO A C 1
ATOM 930 O O . PRO A 1 120 ? 24.012 8.845 -10.986 1.00 94.25 120 PRO A O 1
ATOM 933 N N . GLU A 1 121 ? 24.381 10.383 -12.580 1.00 94.38 121 GLU A N 1
ATOM 934 C CA . GLU A 1 121 ? 25.260 11.250 -11.770 1.00 94.38 121 GLU A CA 1
ATOM 935 C C . GLU A 1 121 ? 24.502 12.093 -10.732 1.00 94.38 121 GLU A C 1
ATOM 937 O O . GLU A 1 121 ? 25.076 12.503 -9.716 1.00 94.38 121 GLU A O 1
ATOM 942 N N . THR A 1 122 ? 23.210 12.313 -10.971 1.00 95.38 122 THR A N 1
ATOM 943 C CA . THR A 1 122 ? 22.252 13.017 -10.114 1.00 95.38 122 THR A CA 1
ATOM 944 C C . THR A 1 122 ? 20.946 12.232 -10.062 1.00 95.38 122 THR A C 1
ATOM 946 O O . THR A 1 122 ? 20.724 11.334 -10.875 1.00 95.38 122 THR A O 1
ATOM 949 N N . ASP A 1 123 ? 20.079 12.582 -9.120 1.00 96.94 123 ASP A N 1
ATOM 950 C CA . ASP A 1 123 ? 18.703 12.093 -9.108 1.00 96.94 123 ASP A CA 1
ATOM 951 C C . ASP A 1 123 ? 17.969 12.560 -10.375 1.00 96.94 123 ASP A C 1
ATOM 953 O O . ASP A 1 123 ? 18.166 13.692 -10.828 1.00 96.94 123 ASP A O 1
ATOM 957 N N . ILE A 1 124 ? 17.151 11.683 -10.961 1.00 96.62 124 ILE A N 1
ATOM 958 C CA . ILE A 1 124 ? 16.391 11.968 -12.186 1.00 96.62 124 ILE A CA 1
ATOM 959 C C . ILE A 1 124 ? 14.891 11.890 -11.873 1.00 96.62 124 ILE A C 1
ATOM 961 O O . ILE A 1 124 ? 14.420 10.799 -11.530 1.00 96.62 124 ILE A O 1
ATOM 965 N N . PRO A 1 125 ? 14.131 12.994 -11.990 1.00 95.62 125 PRO A N 1
ATOM 966 C CA . PRO A 1 125 ? 12.684 12.959 -11.819 1.00 95.62 125 PRO A CA 1
ATOM 967 C C . PRO A 1 125 ? 12.030 12.210 -12.985 1.00 95.62 125 PRO A C 1
ATOM 969 O O . PRO A 1 125 ? 12.431 12.346 -14.145 1.00 95.62 125 PRO A O 1
ATOM 972 N N . THR A 1 126 ? 11.039 11.385 -12.670 1.00 94.62 126 THR A N 1
ATOM 973 C CA . THR A 1 126 ? 10.343 10.525 -13.626 1.00 94.62 126 THR A CA 1
ATOM 974 C C . THR A 1 126 ? 8.900 10.248 -13.188 1.00 94.62 126 THR A C 1
ATOM 976 O O . THR A 1 126 ? 8.468 10.634 -12.102 1.00 94.62 126 THR A O 1
ATOM 979 N N . ALA A 1 127 ? 8.158 9.543 -14.037 1.00 93.31 127 ALA A N 1
ATOM 980 C CA . ALA A 1 127 ? 6.852 8.983 -13.725 1.00 93.31 127 ALA A CA 1
ATOM 981 C C . ALA A 1 127 ? 6.979 7.546 -13.195 1.00 93.31 127 ALA A C 1
ATOM 983 O O . ALA A 1 127 ? 7.831 6.776 -13.649 1.00 93.31 127 ALA A O 1
ATOM 984 N N . ALA A 1 128 ? 6.093 7.163 -12.283 1.00 92.00 128 ALA A N 1
ATOM 985 C CA . ALA A 1 128 ? 5.873 5.783 -11.875 1.00 92.00 128 ALA A CA 1
ATOM 986 C C . ALA A 1 128 ? 4.392 5.410 -11.972 1.00 92.00 128 ALA A C 1
ATOM 988 O O . ALA A 1 128 ? 3.509 6.263 -12.011 1.00 92.00 128 ALA A O 1
ATOM 989 N N . VAL A 1 129 ? 4.137 4.106 -11.982 1.00 90.56 129 VAL A N 1
ATOM 990 C CA . VAL A 1 129 ? 2.804 3.511 -11.860 1.00 90.56 129 VAL A CA 1
ATOM 991 C C . VAL A 1 129 ? 2.835 2.448 -10.773 1.00 90.56 129 VAL A C 1
ATOM 993 O O . VAL A 1 129 ? 3.878 1.840 -10.509 1.00 90.56 129 VAL A O 1
ATOM 996 N N . ARG A 1 130 ? 1.684 2.184 -10.155 1.00 87.44 130 ARG A N 1
ATOM 997 C CA . ARG A 1 130 ? 1.551 1.103 -9.174 1.00 87.44 130 ARG A CA 1
ATOM 998 C C . ARG A 1 130 ? 1.243 -0.217 -9.868 1.00 87.44 130 ARG A C 1
ATOM 1000 O O . ARG A 1 130 ? 0.258 -0.336 -10.591 1.00 87.44 130 ARG A O 1
ATOM 1007 N N . ALA A 1 131 ? 2.051 -1.236 -9.591 1.00 88.50 131 ALA A N 1
ATOM 1008 C CA . ALA A 1 131 ? 1.720 -2.604 -9.965 1.00 88.50 131 ALA A CA 1
ATOM 1009 C C . ALA A 1 131 ? 0.638 -3.147 -9.020 1.00 88.50 131 ALA A C 1
ATOM 1011 O O . ALA A 1 131 ? 0.818 -3.157 -7.801 1.00 88.50 131 ALA A O 1
ATOM 1012 N N . VAL A 1 132 ? -0.477 -3.611 -9.583 1.00 89.69 132 VAL A N 1
ATOM 1013 C CA . VAL A 1 132 ? -1.598 -4.189 -8.831 1.00 89.69 132 VAL A CA 1
ATOM 1014 C C . VAL A 1 132 ? -1.847 -5.627 -9.269 1.00 89.69 132 VAL A C 1
ATOM 1016 O O . VAL A 1 132 ? -1.814 -5.943 -10.457 1.00 89.69 132 VAL A O 1
ATOM 1019 N N . LEU A 1 133 ? -2.102 -6.513 -8.304 1.00 92.06 133 LEU A N 1
ATOM 1020 C CA . LEU A 1 133 ? -2.506 -7.888 -8.583 1.00 92.06 133 LEU A CA 1
ATOM 1021 C C . LEU A 1 133 ? -4.027 -7.944 -8.724 1.00 92.06 133 LEU A C 1
ATOM 1023 O O . LEU A 1 133 ? -4.759 -7.719 -7.760 1.00 92.06 133 LEU A O 1
ATOM 1027 N N . LEU A 1 134 ? -4.494 -8.246 -9.933 1.00 92.56 134 LEU A N 1
ATOM 1028 C CA . LEU A 1 134 ? -5.916 -8.308 -10.250 1.00 92.56 134 LEU A CA 1
ATOM 1029 C C . LEU A 1 134 ? -6.439 -9.743 -10.175 1.00 92.56 134 LEU A C 1
ATOM 1031 O O . LEU A 1 134 ? -5.774 -10.696 -10.578 1.00 92.56 134 LEU A O 1
ATOM 1035 N N . ALA A 1 135 ? -7.676 -9.878 -9.705 1.00 95.06 135 ALA A N 1
ATOM 1036 C CA . ALA A 1 135 ? -8.440 -11.117 -9.737 1.00 95.06 135 ALA A CA 1
ATOM 1037 C C . ALA A 1 135 ? -9.798 -10.856 -10.393 1.00 95.06 135 ALA A C 1
ATOM 1039 O O . ALA A 1 135 ? -10.359 -9.763 -10.283 1.00 95.06 135 ALA A O 1
ATOM 1040 N N . ARG A 1 136 ? -10.353 -11.867 -11.069 1.00 96.00 136 ARG A N 1
ATOM 1041 C CA . ARG A 1 136 ? -11.710 -11.773 -11.623 1.00 96.00 136 ARG A CA 1
ATOM 1042 C C . ARG A 1 136 ? -12.727 -11.642 -10.492 1.00 96.00 136 ARG A C 1
ATOM 1044 O O . ARG A 1 136 ? -12.628 -12.343 -9.492 1.00 96.00 136 ARG A O 1
ATOM 1051 N N . GLN A 1 137 ? -13.756 -10.820 -10.695 1.00 94.31 137 GLN A N 1
ATOM 1052 C CA . GLN A 1 137 ? -14.817 -10.600 -9.705 1.00 94.31 137 GLN A CA 1
ATOM 1053 C C . GLN A 1 137 ? -15.519 -11.899 -9.270 1.00 94.31 137 GLN A C 1
ATOM 1055 O O . GLN A 1 137 ? -15.870 -12.047 -8.104 1.00 94.31 137 GLN A O 1
ATOM 1060 N N . GLY A 1 138 ? -15.728 -12.831 -10.207 1.00 95.56 138 GLY A N 1
ATOM 1061 C CA . GLY A 1 138 ? -16.398 -14.110 -9.953 1.00 95.56 138 GLY A CA 1
ATOM 1062 C C . GLY A 1 138 ? -15.509 -15.191 -9.334 1.00 95.56 138 GLY A C 1
ATOM 1063 O O . GLY A 1 138 ? -15.969 -16.317 -9.175 1.00 95.56 138 GLY A O 1
ATOM 1064 N N . MET A 1 139 ? -14.244 -14.890 -9.021 1.00 97.38 139 MET A N 1
ATOM 1065 C CA . MET A 1 139 ? -13.352 -15.863 -8.398 1.00 97.38 139 MET A CA 1
ATOM 1066 C C . MET A 1 139 ? -13.846 -16.212 -6.985 1.00 97.38 139 MET A C 1
ATOM 1068 O O . MET A 1 139 ? -14.490 -15.412 -6.289 1.00 97.38 139 MET A O 1
ATOM 1072 N N . ASP A 1 140 ? -13.593 -17.448 -6.566 1.00 97.81 140 ASP A N 1
ATOM 1073 C CA . ASP A 1 140 ? -14.005 -17.903 -5.246 1.00 97.81 140 ASP A CA 1
ATOM 1074 C C . ASP A 1 140 ? -13.342 -17.052 -4.145 1.00 97.81 140 ASP A C 1
ATOM 1076 O O . ASP A 1 140 ? -12.162 -16.691 -4.231 1.00 97.81 140 ASP A O 1
ATOM 1080 N N . ALA A 1 141 ? -14.132 -16.663 -3.140 1.00 97.31 141 ALA A N 1
ATOM 1081 C CA . ALA A 1 141 ? -13.663 -15.800 -2.063 1.00 97.31 141 ALA A CA 1
ATOM 1082 C C . ALA A 1 141 ? -12.543 -16.457 -1.258 1.00 97.31 141 ALA A C 1
ATOM 1084 O O . ALA A 1 141 ? -11.574 -15.776 -0.925 1.00 97.31 141 ALA A O 1
ATOM 1085 N N . ASP A 1 142 ? -12.667 -17.753 -0.993 1.00 97.62 142 ASP A N 1
ATOM 1086 C CA . ASP A 1 142 ? -11.760 -18.512 -0.143 1.00 97.62 142 ASP A CA 1
ATOM 1087 C C . ASP A 1 142 ? -10.436 -18.743 -0.866 1.00 97.62 142 ASP A C 1
ATOM 1089 O O . ASP A 1 142 ? -9.373 -18.582 -0.272 1.00 97.62 142 ASP A O 1
ATOM 1093 N N . ILE A 1 143 ? -10.475 -18.987 -2.181 1.00 97.69 143 ILE A N 1
ATOM 1094 C CA . ILE A 1 143 ? -9.252 -19.075 -2.993 1.00 97.69 143 ILE A CA 1
ATOM 1095 C C . ILE A 1 143 ? -8.505 -17.738 -2.976 1.00 97.69 143 ILE A C 1
ATOM 1097 O O . ILE A 1 143 ? -7.302 -17.700 -2.724 1.00 97.69 143 ILE A O 1
ATOM 1101 N N . VAL A 1 144 ? -9.192 -16.614 -3.216 1.00 97.94 144 VAL A N 1
ATOM 1102 C CA . VAL A 1 144 ? -8.526 -15.300 -3.190 1.00 97.94 144 VAL A CA 1
ATOM 1103 C C . VAL A 1 144 ? -8.032 -14.952 -1.785 1.00 97.94 144 VAL A C 1
ATOM 1105 O O . VAL A 1 144 ? -6.968 -14.347 -1.655 1.00 97.94 144 VAL A O 1
ATOM 1108 N N . TYR A 1 145 ? -8.765 -15.340 -0.739 1.00 97.38 145 TYR A N 1
ATOM 1109 C CA . TYR A 1 145 ? -8.315 -15.202 0.644 1.00 97.38 145 TYR A CA 1
ATOM 1110 C C . TYR A 1 145 ? -7.004 -15.957 0.864 1.00 97.38 145 TYR A C 1
ATOM 1112 O O . TYR A 1 145 ? -6.038 -15.347 1.311 1.00 97.38 145 TYR A O 1
ATOM 1120 N N . GLN A 1 146 ? -6.940 -17.236 0.482 1.00 97.75 146 GLN A N 1
ATOM 1121 C CA . GLN A 1 146 ? -5.744 -18.068 0.624 1.00 97.75 146 GLN A CA 1
ATOM 1122 C C . GLN A 1 146 ? -4.562 -17.509 -0.171 1.00 97.75 146 GLN A C 1
ATOM 1124 O O . GLN A 1 146 ? -3.474 -17.392 0.377 1.00 97.75 146 GLN A O 1
ATOM 1129 N N . ILE A 1 147 ? -4.771 -17.075 -1.420 1.00 96.75 147 ILE A N 1
ATOM 1130 C CA . ILE A 1 147 ? -3.718 -16.425 -2.219 1.00 96.75 147 ILE A CA 1
ATOM 1131 C C . ILE A 1 147 ? -3.197 -15.181 -1.496 1.00 96.75 147 ILE A C 1
ATOM 1133 O O . ILE A 1 147 ? -1.989 -15.012 -1.341 1.00 96.75 147 ILE A O 1
ATOM 1137 N N . THR A 1 148 ? -4.104 -14.317 -1.033 1.00 96.12 148 THR A N 1
ATOM 1138 C CA . THR A 1 148 ? -3.723 -13.094 -0.314 1.00 96.12 148 THR A CA 1
ATOM 1139 C C . THR A 1 148 ? -2.954 -13.455 0.958 1.00 96.12 148 THR A C 1
ATOM 1141 O O . THR A 1 148 ? -1.884 -12.909 1.200 1.00 96.12 148 THR A O 1
ATOM 1144 N N . GLN A 1 149 ? -3.440 -14.427 1.727 1.00 96.06 149 GLN A N 1
ATOM 1145 C CA . GLN A 1 149 ? -2.782 -14.923 2.926 1.00 96.06 149 GLN A CA 1
ATOM 1146 C C . GLN A 1 149 ? -1.365 -15.410 2.648 1.00 96.06 149 GLN A C 1
ATOM 1148 O O . GLN A 1 149 ? -0.423 -14.911 3.260 1.00 96.06 149 GLN A O 1
ATOM 1153 N N . THR A 1 150 ? -1.197 -16.324 1.696 1.00 95.94 150 THR A N 1
ATOM 1154 C CA . THR A 1 150 ? 0.112 -16.874 1.348 1.00 95.94 150 THR A CA 1
ATOM 1155 C C . THR A 1 150 ? 1.083 -15.775 0.925 1.00 95.94 150 THR A C 1
ATOM 1157 O O . THR A 1 150 ? 2.218 -15.767 1.391 1.00 95.94 150 THR A O 1
ATOM 1160 N N . LEU A 1 151 ? 0.644 -14.807 0.113 1.00 94.38 151 LEU A N 1
ATOM 1161 C CA . LEU A 1 151 ? 1.495 -13.703 -0.343 1.00 94.38 151 LEU A CA 1
ATOM 1162 C C . LEU A 1 151 ? 2.034 -12.837 0.807 1.00 94.38 151 LEU A C 1
ATOM 1164 O O . LEU A 1 151 ? 3.189 -12.416 0.762 1.00 94.38 151 LEU A O 1
ATOM 1168 N N . TYR A 1 152 ? 1.221 -12.551 1.827 1.00 93.56 152 TYR A N 1
ATOM 1169 C CA . TYR A 1 152 ? 1.658 -11.722 2.956 1.00 93.56 152 TYR A CA 1
ATOM 1170 C C . TYR A 1 152 ? 2.382 -12.525 4.040 1.00 93.56 152 TYR A C 1
ATOM 1172 O O . TYR A 1 152 ? 3.337 -12.015 4.621 1.00 93.56 152 TYR A O 1
ATOM 1180 N N . GLU A 1 153 ? 1.967 -13.761 4.311 1.00 93.94 153 GLU A N 1
ATOM 1181 C CA . GLU A 1 153 ? 2.593 -14.608 5.334 1.00 93.94 153 GLU A CA 1
ATOM 1182 C C . GLU A 1 153 ? 3.952 -15.149 4.876 1.00 93.94 153 GLU A C 1
ATOM 1184 O O . GLU A 1 153 ? 4.882 -15.202 5.676 1.00 93.94 153 GLU A O 1
ATOM 1189 N N . GLN A 1 154 ? 4.113 -15.444 3.581 1.00 94.81 154 GLN A N 1
ATOM 1190 C CA . GLN A 1 154 ? 5.384 -15.885 2.986 1.00 94.81 154 GLN A CA 1
ATOM 1191 C C . GLN A 1 154 ? 6.188 -14.736 2.362 1.00 94.81 154 GLN A C 1
ATOM 1193 O O . GLN A 1 154 ? 7.106 -14.948 1.570 1.00 94.81 154 GLN A O 1
ATOM 1198 N N . ARG A 1 155 ? 5.882 -13.485 2.721 1.00 93.19 155 ARG A N 1
ATOM 1199 C CA . ARG A 1 155 ? 6.530 -12.300 2.140 1.00 93.19 155 ARG A CA 1
ATOM 1200 C C . ARG A 1 155 ? 8.052 -12.309 2.288 1.00 93.19 155 ARG A C 1
ATOM 1202 O O . ARG A 1 155 ? 8.745 -11.837 1.395 1.00 93.19 155 ARG A O 1
ATOM 1209 N N . ASN A 1 156 ? 8.580 -12.845 3.387 1.00 93.06 156 ASN A N 1
ATOM 1210 C CA . ASN A 1 156 ? 10.028 -12.933 3.593 1.00 93.06 156 ASN A CA 1
ATOM 1211 C C . ASN A 1 156 ? 10.700 -13.859 2.569 1.00 93.06 156 ASN A C 1
ATOM 1213 O O . ASN A 1 156 ? 11.748 -13.505 2.037 1.00 93.06 156 ASN A O 1
ATOM 1217 N N . GLU A 1 157 ? 10.073 -14.990 2.241 1.00 94.19 157 GLU A N 1
ATOM 1218 C CA . GLU A 1 157 ? 10.554 -15.898 1.194 1.00 94.19 157 GLU A CA 1
ATOM 1219 C C . GLU A 1 157 ? 10.465 -15.235 -0.189 1.00 94.19 157 GLU A C 1
ATOM 1221 O O . GLU A 1 157 ? 11.414 -15.285 -0.974 1.00 94.19 157 GLU A O 1
ATOM 1226 N N . LEU A 1 158 ? 9.373 -14.505 -0.455 1.00 91.81 158 LEU A N 1
ATOM 1227 C CA . LEU A 1 158 ? 9.229 -13.717 -1.683 1.00 91.81 158 LEU A CA 1
ATOM 1228 C C . LEU A 1 158 ? 10.313 -12.644 -1.822 1.00 91.81 158 LEU A C 1
ATOM 1230 O O . LEU A 1 158 ? 10.799 -12.439 -2.927 1.00 91.81 158 LEU A O 1
ATOM 1234 N N . ILE A 1 159 ? 10.725 -11.989 -0.731 1.00 92.62 159 ILE A N 1
ATOM 1235 C CA . ILE A 1 159 ? 11.815 -10.998 -0.743 1.00 92.62 159 ILE A CA 1
ATOM 1236 C C . ILE A 1 159 ? 13.146 -11.646 -1.129 1.00 92.62 159 ILE A C 1
ATOM 1238 O O . ILE A 1 159 ? 13.923 -11.038 -1.866 1.00 92.62 159 ILE A O 1
ATOM 1242 N N . THR A 1 160 ? 13.410 -12.873 -0.668 1.00 91.31 160 THR A N 1
ATOM 1243 C CA . THR A 1 160 ? 14.615 -13.621 -1.054 1.00 91.31 160 THR A CA 1
ATOM 1244 C C . THR A 1 160 ? 14.620 -13.953 -2.546 1.00 91.31 160 THR A C 1
ATOM 1246 O O . THR A 1 160 ? 15.670 -13.869 -3.180 1.00 91.31 160 THR A O 1
ATOM 1249 N N . ALA A 1 161 ? 13.462 -14.288 -3.123 1.00 89.25 161 ALA A N 1
ATOM 1250 C CA . ALA A 1 161 ? 13.332 -14.551 -4.556 1.00 89.25 161 ALA A CA 1
ATOM 1251 C C . ALA A 1 161 ? 13.335 -13.266 -5.408 1.00 89.25 161 ALA A C 1
ATOM 1253 O O . ALA A 1 161 ? 13.882 -13.243 -6.510 1.00 89.25 161 ALA A O 1
ATOM 1254 N N . ASN A 1 162 ? 12.712 -12.196 -4.914 1.00 88.12 162 ASN A N 1
ATOM 1255 C CA . ASN A 1 162 ? 12.620 -10.899 -5.569 1.00 88.12 162 ASN A CA 1
ATOM 1256 C C . ASN A 1 162 ? 12.510 -9.779 -4.526 1.00 88.12 162 ASN A C 1
ATOM 1258 O O . ASN A 1 162 ? 11.470 -9.593 -3.889 1.00 88.12 162 ASN A O 1
ATOM 1262 N N . CYS A 1 163 ? 13.559 -8.963 -4.418 1.00 88.19 163 CYS A N 1
ATOM 1263 C CA . CYS A 1 163 ? 13.638 -7.883 -3.436 1.00 88.19 163 CYS A CA 1
ATOM 1264 C C . CYS A 1 163 ? 12.491 -6.866 -3.545 1.00 88.19 163 CYS A C 1
ATOM 1266 O O . CYS A 1 163 ? 12.121 -6.265 -2.539 1.00 88.19 163 CYS A O 1
ATOM 1268 N N . LEU A 1 164 ? 11.864 -6.722 -4.720 1.00 89.06 164 LEU A N 1
ATOM 1269 C CA . LEU A 1 164 ? 10.717 -5.833 -4.927 1.00 89.06 164 LEU A CA 1
ATOM 1270 C C . LEU A 1 164 ? 9.502 -6.206 -4.068 1.00 89.06 164 LEU A C 1
ATOM 1272 O O . LEU A 1 164 ? 8.669 -5.343 -3.790 1.00 89.06 164 LEU A O 1
ATOM 1276 N N . ALA A 1 165 ? 9.418 -7.449 -3.581 1.00 90.69 165 ALA A N 1
ATOM 1277 C CA . ALA A 1 165 ? 8.382 -7.867 -2.639 1.00 90.69 165 ALA A CA 1
ATOM 1278 C C . ALA A 1 165 ? 8.410 -7.056 -1.324 1.00 90.69 165 ALA A C 1
ATOM 1280 O O . ALA A 1 165 ? 7.393 -6.956 -0.634 1.00 90.69 165 ALA A O 1
ATOM 1281 N N . VAL A 1 166 ? 9.527 -6.382 -1.005 1.00 90.94 166 VAL A N 1
ATOM 1282 C CA . VAL A 1 166 ? 9.628 -5.450 0.134 1.00 90.94 166 VAL A CA 1
ATOM 1283 C C . VAL A 1 166 ? 8.722 -4.223 -0.011 1.00 90.94 166 VAL A C 1
ATOM 1285 O O . VAL A 1 166 ? 8.442 -3.546 0.978 1.00 90.94 166 VAL A O 1
ATOM 1288 N N . HIS A 1 167 ? 8.228 -3.945 -1.215 1.00 88.62 167 HIS A N 1
ATOM 1289 C CA . HIS A 1 167 ? 7.291 -2.858 -1.484 1.00 88.62 167 HIS A CA 1
ATOM 1290 C C . HIS A 1 167 ? 5.835 -3.332 -1.561 1.00 88.62 167 HIS A C 1
ATOM 1292 O O . HIS A 1 167 ? 4.941 -2.511 -1.743 1.00 88.62 167 HIS A O 1
ATOM 1298 N N . MET A 1 168 ? 5.563 -4.632 -1.379 1.00 91.12 168 MET A N 1
ATOM 1299 C CA . MET A 1 168 ? 4.190 -5.119 -1.249 1.00 91.12 168 MET A CA 1
ATOM 1300 C C . MET A 1 168 ? 3.559 -4.551 0.021 1.00 91.12 168 MET A C 1
ATOM 1302 O O . MET A 1 168 ? 4.092 -4.740 1.121 1.00 91.12 168 MET A O 1
ATOM 1306 N N . SER A 1 169 ? 2.407 -3.907 -0.139 1.00 88.50 169 SER A N 1
ATOM 1307 C CA . SER A 1 169 ? 1.610 -3.318 0.934 1.00 88.50 169 SER A CA 1
ATOM 1308 C C . SER A 1 169 ? 0.121 -3.541 0.678 1.00 88.50 169 SER A C 1
ATOM 1310 O O . SER A 1 169 ? -0.302 -3.866 -0.432 1.00 88.50 169 SER A O 1
ATOM 1312 N N . ARG A 1 170 ? -0.687 -3.453 1.736 1.00 88.19 170 ARG A N 1
ATOM 1313 C CA . ARG A 1 170 ? -2.144 -3.338 1.599 1.00 88.19 170 ARG A CA 1
ATOM 1314 C C . ARG A 1 170 ? -2.450 -1.935 1.050 1.00 88.19 170 ARG A C 1
ATOM 1316 O O . ARG A 1 170 ? -1.764 -0.999 1.447 1.00 88.19 170 ARG A O 1
ATOM 1323 N N . PRO A 1 171 ? -3.483 -1.759 0.212 1.00 84.12 171 PRO A N 1
ATOM 1324 C CA . PRO A 1 171 ? -3.940 -0.422 -0.143 1.00 84.12 171 PRO A CA 1
ATOM 1325 C C . PRO A 1 171 ? -4.443 0.336 1.092 1.00 84.12 171 PRO A C 1
ATOM 1327 O O . PRO A 1 171 ? -5.341 -0.144 1.792 1.00 84.12 171 PRO A O 1
ATOM 1330 N N . ASP A 1 172 ? -3.869 1.516 1.335 1.00 79.00 172 ASP A N 1
ATOM 1331 C CA . ASP A 1 172 ? -4.207 2.379 2.476 1.00 79.00 172 ASP A CA 1
ATOM 1332 C C . ASP A 1 172 ? -5.648 2.883 2.397 1.00 79.00 172 ASP A C 1
ATOM 1334 O O . ASP A 1 172 ? -6.367 2.886 3.395 1.00 79.00 172 ASP A O 1
ATOM 1338 N N . LYS A 1 173 ? -6.078 3.239 1.182 1.00 79.25 173 LYS A N 1
ATOM 1339 C CA . LYS A 1 173 ? -7.413 3.755 0.879 1.00 79.25 173 LYS A CA 1
ATOM 1340 C C . LYS A 1 173 ? -8.071 2.929 -0.222 1.00 79.25 173 LYS A C 1
ATOM 1342 O O . LYS A 1 173 ? -7.992 3.279 -1.401 1.00 79.25 173 LYS A O 1
ATOM 1347 N N . PRO A 1 174 ? -8.677 1.784 0.127 1.00 78.62 174 PRO A N 1
ATOM 1348 C CA . PRO A 1 174 ? -9.311 0.906 -0.849 1.00 78.62 174 PRO A CA 1
ATOM 1349 C C . PRO A 1 174 ? -10.382 1.580 -1.713 1.00 78.62 174 PRO A C 1
ATOM 1351 O O . PRO A 1 174 ? -10.618 1.147 -2.834 1.00 78.62 174 PRO A O 1
ATOM 1354 N N . GLU A 1 175 ? -11.031 2.608 -1.178 1.00 75.38 175 GLU A N 1
ATOM 1355 C CA . GLU A 1 175 ? -12.053 3.426 -1.828 1.00 75.38 175 GLU A CA 1
ATOM 1356 C C . GLU A 1 175 ? -11.515 4.378 -2.904 1.00 75.38 175 GLU A C 1
ATOM 1358 O O . GLU A 1 175 ? -12.265 4.742 -3.803 1.00 75.38 175 GLU A O 1
ATOM 1363 N N . GLU A 1 176 ? -10.233 4.748 -2.849 1.00 74.44 176 GLU A N 1
ATOM 1364 C CA . GLU A 1 176 ? -9.587 5.612 -3.850 1.00 74.44 176 GLU A CA 1
ATOM 1365 C C . GLU A 1 176 ? -8.936 4.799 -4.986 1.00 74.44 176 GLU A C 1
ATOM 1367 O O . GLU A 1 176 ? -8.348 5.360 -5.908 1.00 74.44 176 GLU A O 1
ATOM 1372 N N . MET A 1 177 ? -9.025 3.465 -4.944 1.00 79.44 177 MET A N 1
ATOM 1373 C CA . MET A 1 177 ? -8.465 2.612 -5.989 1.00 79.44 177 MET A CA 1
ATOM 1374 C C . MET A 1 177 ? -9.340 2.580 -7.244 1.00 79.44 177 MET A C 1
ATOM 1376 O O . MET A 1 177 ? -10.564 2.505 -7.168 1.00 79.44 177 MET A O 1
ATOM 1380 N N . LEU A 1 178 ? -8.686 2.483 -8.407 1.00 80.94 178 LEU A N 1
ATOM 1381 C CA . LEU A 1 178 ? -9.339 2.270 -9.707 1.00 80.94 178 LEU A CA 1
ATOM 1382 C C . LEU A 1 178 ? -10.222 1.013 -9.741 1.00 80.94 178 LEU A C 1
ATOM 1384 O O . LEU A 1 178 ? -11.229 0.980 -10.443 1.00 80.94 178 LEU A O 1
ATOM 1388 N N . PHE A 1 179 ? -9.845 -0.023 -8.986 1.00 86.81 179 PHE A N 1
ATOM 1389 C CA . PHE A 1 179 ? -10.577 -1.283 -8.908 1.00 86.81 179 PHE A CA 1
ATOM 1390 C C . PHE A 1 179 ? -10.947 -1.607 -7.457 1.00 86.81 179 PHE A C 1
ATOM 1392 O O . PHE A 1 179 ? -10.100 -1.486 -6.566 1.00 86.81 179 PHE A O 1
ATOM 1399 N N . PRO A 1 180 ? -12.180 -2.078 -7.195 1.00 90.38 180 PRO A N 1
ATOM 1400 C CA . PRO A 1 180 ? -12.594 -2.450 -5.851 1.00 90.38 180 PRO A CA 1
ATOM 1401 C C . PRO A 1 180 ? -11.858 -3.703 -5.360 1.00 90.38 180 PRO A C 1
ATOM 1403 O O . PRO A 1 180 ? -11.544 -4.614 -6.128 1.00 90.38 180 PRO A O 1
ATOM 1406 N N . LEU A 1 181 ? -11.653 -3.799 -4.042 1.00 93.25 181 LEU A N 1
ATOM 1407 C CA . LEU A 1 181 ? -11.077 -4.997 -3.428 1.00 93.25 181 LEU A CA 1
ATOM 1408 C C . LEU A 1 181 ? -11.980 -6.222 -3.599 1.00 93.25 181 LEU A C 1
ATOM 1410 O O . LEU A 1 181 ? -13.165 -6.200 -3.251 1.00 93.25 181 LEU A O 1
ATOM 1414 N N . HIS A 1 182 ? -11.377 -7.337 -4.012 1.00 95.69 182 HIS A N 1
ATOM 1415 C CA . HIS A 1 182 ? -12.046 -8.632 -4.014 1.00 95.69 182 HIS A CA 1
ATOM 1416 C C . HIS A 1 182 ? -12.469 -9.040 -2.592 1.00 95.69 182 HIS A C 1
ATOM 1418 O O . HIS A 1 182 ? -11.733 -8.832 -1.624 1.00 95.69 182 HIS A O 1
ATOM 1424 N N . ARG A 1 183 ? -13.639 -9.681 -2.462 1.00 95.06 183 ARG A N 1
ATOM 1425 C CA . ARG A 1 183 ? -14.216 -10.115 -1.173 1.00 95.06 183 ARG A CA 1
ATOM 1426 C C . ARG A 1 183 ? -13.251 -10.951 -0.320 1.00 95.06 183 ARG A C 1
ATOM 1428 O O . ARG A 1 183 ? -13.154 -10.699 0.876 1.00 95.06 183 ARG A O 1
ATOM 1435 N N . GLY A 1 184 ? -12.500 -11.862 -0.946 1.00 96.44 184 GLY A N 1
ATOM 1436 C CA . GLY A 1 184 ? -11.484 -12.693 -0.285 1.00 96.44 184 GLY A CA 1
ATOM 1437 C C . GLY A 1 184 ? -10.308 -11.887 0.270 1.00 96.44 184 GLY A C 1
ATOM 1438 O O . GLY A 1 184 ? -9.982 -11.994 1.449 1.00 96.44 184 GLY A O 1
ATOM 1439 N N . ALA A 1 185 ? -9.732 -10.993 -0.540 1.00 95.38 185 ALA A N 1
ATOM 1440 C CA . ALA A 1 185 ? -8.648 -10.112 -0.102 1.00 95.38 185 ALA A CA 1
ATOM 1441 C C . ALA A 1 185 ? -9.117 -9.161 1.012 1.00 95.38 185 ALA A C 1
ATOM 1443 O O . ALA A 1 185 ? -8.424 -8.957 2.005 1.00 95.38 185 ALA A O 1
ATOM 1444 N N . ARG A 1 186 ? -10.340 -8.624 0.901 1.00 93.12 186 ARG A N 1
ATOM 1445 C CA . ARG A 1 186 ? -10.948 -7.782 1.940 1.00 93.12 186 ARG A CA 1
ATOM 1446 C C . ARG A 1 186 ? -11.146 -8.532 3.257 1.00 93.12 186 ARG A C 1
ATOM 1448 O O . ARG A 1 186 ? -10.904 -7.946 4.309 1.00 93.12 186 ARG A O 1
ATOM 1455 N N . ALA A 1 187 ? -11.581 -9.791 3.207 1.00 92.88 187 ALA A N 1
ATOM 1456 C CA . ALA A 1 187 ? -11.704 -10.634 4.393 1.00 92.88 187 ALA A CA 1
ATOM 1457 C C . ALA A 1 187 ? -10.337 -10.854 5.057 1.00 92.88 187 ALA A C 1
ATOM 1459 O O . ALA A 1 187 ? -10.219 -10.672 6.265 1.00 92.88 187 ALA A O 1
ATOM 1460 N N . TYR A 1 188 ? -9.291 -11.122 4.268 1.00 94.00 188 TYR A N 1
ATOM 1461 C CA . TYR A 1 188 ? -7.922 -11.240 4.774 1.00 94.00 188 TYR A CA 1
ATOM 1462 C C . TYR A 1 188 ? -7.439 -9.947 5.441 1.00 94.00 188 TYR A C 1
ATOM 1464 O O . TYR A 1 188 ? -7.040 -9.946 6.602 1.00 94.00 188 TYR A O 1
ATOM 1472 N N . TYR A 1 189 ? -7.559 -8.814 4.751 1.00 92.00 189 TYR A N 1
ATOM 1473 C CA . TYR A 1 189 ? -7.124 -7.520 5.273 1.00 92.00 189 TYR A CA 1
ATOM 1474 C C . TYR A 1 189 ? -7.895 -7.048 6.513 1.00 92.00 189 TYR A C 1
ATOM 1476 O O . TYR A 1 189 ? -7.423 -6.167 7.231 1.00 92.00 189 TYR A O 1
ATOM 1484 N N . ASN A 1 190 ? -9.095 -7.568 6.758 1.00 89.81 190 ASN A N 1
ATOM 1485 C CA . ASN A 1 190 ? -9.906 -7.207 7.917 1.00 89.81 190 ASN A CA 1
ATOM 1486 C C . ASN A 1 190 ? -9.887 -8.277 9.022 1.00 89.81 190 ASN A C 1
ATOM 1488 O O . ASN A 1 190 ? -10.607 -8.102 9.999 1.00 89.81 190 ASN A O 1
ATOM 1492 N N . ARG A 1 191 ? -9.072 -9.337 8.905 1.00 85.56 191 ARG A N 1
ATOM 1493 C CA . ARG A 1 191 ? -9.037 -10.453 9.870 1.00 85.56 191 ARG A CA 1
ATOM 1494 C C . ARG A 1 191 ? -8.721 -10.012 11.306 1.00 85.56 191 ARG A C 1
ATOM 1496 O O . ARG A 1 191 ? -9.302 -10.540 12.243 1.00 85.56 191 ARG A O 1
ATOM 1503 N N . ASP A 1 192 ? -7.848 -9.014 11.447 1.00 79.69 192 ASP A N 1
ATOM 1504 C CA . ASP A 1 192 ? -7.360 -8.510 12.736 1.00 79.69 192 ASP A CA 1
ATOM 1505 C C . ASP A 1 192 ? -8.169 -7.301 13.238 1.00 79.69 192 ASP A C 1
ATOM 1507 O O . ASP A 1 192 ? -7.873 -6.740 14.293 1.00 79.69 192 ASP A O 1
ATOM 1511 N N . LYS A 1 193 ? -9.192 -6.857 12.487 1.00 74.69 193 LYS A N 1
ATOM 1512 C CA . LYS A 1 193 ? -10.056 -5.770 12.956 1.00 74.69 193 LYS A CA 1
ATOM 1513 C C . LYS A 1 193 ? -10.917 -6.302 14.103 1.00 74.69 193 LYS A C 1
ATOM 1515 O O . LYS A 1 193 ? -11.617 -7.297 13.901 1.00 74.69 193 LYS A O 1
ATOM 1520 N N . PRO A 1 194 ? -10.894 -5.659 15.286 1.00 67.12 194 PRO A N 1
ATOM 1521 C CA . PRO A 1 194 ? -11.686 -6.115 16.415 1.00 67.12 194 PRO A CA 1
ATOM 1522 C C . PRO A 1 194 ? -13.157 -6.174 16.010 1.00 67.12 194 PRO A C 1
ATOM 1524 O O . PRO A 1 194 ? -13.684 -5.259 15.373 1.00 67.12 194 PRO A O 1
ATOM 1527 N N . HIS A 1 195 ? -13.814 -7.280 16.361 1.00 72.19 195 HIS A N 1
ATOM 1528 C CA . HIS A 1 195 ? -15.250 -7.409 16.171 1.00 72.19 195 HIS A CA 1
ATOM 1529 C C . HIS A 1 195 ? -15.945 -6.261 16.910 1.00 72.19 195 HIS A C 1
ATOM 1531 O O . HIS A 1 195 ? -15.484 -5.847 17.973 1.00 72.19 195 HIS A O 1
ATOM 1537 N N . ILE A 1 196 ? -17.078 -5.790 16.386 1.00 71.81 196 ILE A N 1
ATOM 1538 C CA . ILE A 1 196 ? -17.856 -4.661 16.930 1.00 71.81 196 ILE A CA 1
ATOM 1539 C C . ILE A 1 196 ? -18.006 -4.772 18.463 1.00 71.81 196 ILE A C 1
ATOM 1541 O O . ILE A 1 196 ? -17.812 -3.808 19.192 1.00 71.81 196 ILE A O 1
ATOM 1545 N N . LEU A 1 197 ? -18.248 -5.982 18.970 1.00 67.69 197 LEU A N 1
ATOM 1546 C CA . LEU A 1 197 ? -18.380 -6.282 20.402 1.00 67.69 197 LEU A CA 1
ATOM 1547 C C . LEU A 1 197 ? -17.150 -5.901 21.242 1.00 67.69 197 LEU A C 1
ATOM 1549 O O . LEU A 1 197 ? -17.315 -5.413 22.352 1.00 67.69 197 LEU A O 1
ATOM 1553 N N . VAL A 1 198 ? -15.937 -6.104 20.720 1.00 69.88 198 VAL A N 1
ATOM 1554 C CA . VAL A 1 198 ? -14.684 -5.747 21.406 1.00 69.88 198 VAL A CA 1
ATOM 1555 C C . VAL A 1 198 ? -14.472 -4.237 21.357 1.00 69.88 198 VAL A C 1
ATOM 1557 O O . VAL A 1 198 ? -14.119 -3.638 22.364 1.00 69.88 198 VAL A O 1
ATOM 1560 N N . THR A 1 199 ? -14.752 -3.601 20.216 1.00 73.19 199 THR A N 1
ATOM 1561 C CA . THR A 1 199 ? -14.607 -2.144 20.057 1.00 73.19 199 THR A CA 1
ATOM 1562 C C . THR A 1 199 ? -15.529 -1.355 20.991 1.00 73.19 199 THR A C 1
ATOM 1564 O O . THR A 1 199 ? -15.154 -0.280 21.448 1.00 73.19 199 THR A O 1
ATOM 1567 N N . TYR A 1 200 ? -16.719 -1.883 21.296 1.00 80.31 200 TYR A N 1
ATOM 1568 C CA . TYR A 1 200 ? -17.704 -1.226 22.162 1.00 80.31 200 TYR A CA 1
ATOM 1569 C C . TYR A 1 200 ? -17.779 -1.803 23.587 1.00 80.31 200 TYR A C 1
ATOM 1571 O O . TYR A 1 200 ? -18.645 -1.384 24.355 1.00 80.31 200 TYR A O 1
ATOM 1579 N N . ALA A 1 201 ? -16.892 -2.724 23.978 1.00 83.44 201 ALA A N 1
ATOM 1580 C CA . ALA A 1 201 ? -16.941 -3.352 25.301 1.00 83.44 201 ALA A CA 1
ATOM 1581 C C . ALA A 1 201 ? -16.797 -2.327 26.442 1.00 83.44 201 ALA A C 1
ATOM 1583 O O . ALA A 1 201 ? -17.622 -2.301 27.357 1.00 83.44 201 ALA A O 1
ATOM 1584 N N . ASP A 1 202 ? -15.810 -1.436 26.347 1.00 83.81 202 ASP A N 1
ATOM 1585 C CA . ASP A 1 202 ? -15.524 -0.419 27.366 1.00 83.81 202 ASP A CA 1
ATOM 1586 C C . ASP A 1 202 ? -16.677 0.582 27.580 1.00 83.81 202 ASP A C 1
ATOM 1588 O O . ASP A 1 202 ? -17.114 0.747 28.724 1.00 83.81 202 ASP A O 1
ATOM 1592 N N . PRO A 1 203 ? -17.245 1.231 26.537 1.00 87.19 203 PRO A N 1
ATOM 1593 C CA . PRO A 1 203 ? -18.368 2.146 26.739 1.00 87.19 203 PRO A CA 1
ATOM 1594 C C . PRO A 1 203 ? -19.631 1.433 27.239 1.00 87.19 203 PRO A C 1
ATOM 1596 O O . PRO A 1 203 ? -20.373 2.001 28.042 1.00 87.19 203 PRO A O 1
ATOM 1599 N N . VAL A 1 204 ? -19.872 0.184 26.825 1.00 88.38 204 VAL A N 1
ATOM 1600 C CA . VAL A 1 204 ? -21.009 -0.610 27.320 1.00 88.38 204 VAL A CA 1
ATOM 1601 C C . VAL A 1 204 ? -20.835 -0.960 28.801 1.00 88.38 204 VAL A C 1
ATOM 1603 O O . VAL A 1 204 ? -21.777 -0.799 29.580 1.00 88.38 204 VAL A O 1
ATOM 1606 N N . ALA A 1 205 ? -19.637 -1.380 29.220 1.00 89.81 205 ALA A N 1
ATOM 1607 C CA . ALA A 1 205 ? -19.329 -1.674 30.619 1.00 89.81 205 ALA A CA 1
ATOM 1608 C C . ALA A 1 205 ? -19.460 -0.431 31.514 1.00 89.81 205 ALA A C 1
ATOM 1610 O O . ALA A 1 205 ? -20.010 -0.507 32.619 1.00 89.81 205 ALA A O 1
ATOM 1611 N N . LEU A 1 206 ? -19.015 0.729 31.021 1.00 94.19 206 LEU A N 1
ATOM 1612 C CA . LEU A 1 206 ? -19.170 2.008 31.709 1.00 94.19 206 LEU A CA 1
ATOM 1613 C C . LEU A 1 206 ? -20.653 2.376 31.859 1.00 94.19 206 LEU A C 1
ATOM 1615 O O . LEU A 1 206 ? -21.088 2.742 32.952 1.00 94.19 206 LEU A O 1
ATOM 1619 N N . GLY A 1 207 ? -21.444 2.199 30.797 1.00 94.19 207 GLY A N 1
ATOM 1620 C CA . GLY A 1 207 ? -22.891 2.403 30.826 1.00 94.19 207 GLY A CA 1
ATOM 1621 C C . GLY A 1 207 ? -23.585 1.522 31.868 1.00 94.19 207 GLY A C 1
ATOM 1622 O O . GLY A 1 207 ? -24.315 2.030 32.718 1.00 94.19 207 GLY A O 1
ATOM 1623 N N . LEU A 1 208 ? -23.302 0.216 31.872 1.00 95.69 208 LEU A N 1
ATOM 1624 C CA . LEU A 1 208 ? -23.844 -0.718 32.866 1.00 95.69 208 LEU A CA 1
ATOM 1625 C C . LEU A 1 208 ? -23.460 -0.320 34.298 1.00 95.69 208 LEU A C 1
ATOM 1627 O O . LEU A 1 208 ? -24.325 -0.261 35.172 1.00 95.69 208 LEU A O 1
ATOM 1631 N N . SER A 1 209 ? -22.198 0.039 34.534 1.00 95.62 209 SER A N 1
ATOM 1632 C CA . SER A 1 209 ? -21.730 0.478 35.856 1.00 95.62 209 SER A CA 1
ATOM 1633 C C . SER A 1 209 ? -22.472 1.727 36.339 1.00 95.62 209 SER A C 1
ATOM 1635 O O . SER A 1 209 ? -22.911 1.790 37.489 1.00 95.62 209 SER A O 1
ATOM 1637 N N . PHE A 1 210 ? -22.693 2.697 35.447 1.00 96.50 210 PHE A N 1
ATOM 1638 C CA . PHE A 1 210 ? -23.461 3.898 35.762 1.00 96.50 210 PHE A CA 1
ATOM 1639 C C . PHE A 1 210 ? -24.920 3.568 36.099 1.00 96.50 210 PHE A C 1
ATOM 1641 O O . PHE A 1 210 ? -25.451 4.081 37.082 1.00 96.50 210 PHE A O 1
ATOM 1648 N N . THR A 1 211 ? -25.557 2.652 35.359 1.00 95.06 211 THR A N 1
ATOM 1649 C CA . THR A 1 211 ? -26.938 2.236 35.665 1.00 95.06 211 THR A CA 1
ATOM 1650 C C . THR A 1 211 ? -27.058 1.581 37.038 1.00 95.06 211 THR A C 1
ATOM 1652 O O . THR A 1 211 ? -27.976 1.913 37.787 1.00 95.06 211 THR A O 1
ATOM 1655 N N . VAL A 1 212 ? -26.104 0.724 37.416 1.00 97.19 212 VAL A N 1
ATOM 1656 C CA . VAL A 1 212 ? -26.074 0.090 38.743 1.00 97.19 212 VAL A CA 1
ATOM 1657 C C . VAL A 1 212 ? -25.908 1.144 39.840 1.00 97.19 212 VAL A C 1
ATOM 1659 O O . VAL A 1 212 ? -26.636 1.114 40.834 1.00 97.19 212 VAL A O 1
ATOM 1662 N N . LEU A 1 213 ? -25.016 2.120 39.645 1.00 96.44 213 LEU A N 1
ATOM 1663 C CA . LEU A 1 213 ? -24.826 3.228 40.584 1.00 96.44 213 LEU A CA 1
ATOM 1664 C C . LEU A 1 213 ? -26.083 4.095 40.719 1.00 96.44 213 LEU A C 1
ATOM 1666 O O . LEU A 1 213 ? -26.469 4.434 41.837 1.00 96.44 213 LEU A O 1
ATOM 1670 N N . CYS A 1 214 ? -26.761 4.412 39.614 1.00 96.44 214 CYS A N 1
ATOM 1671 C CA . CYS A 1 214 ? -28.012 5.167 39.639 1.00 96.44 214 CYS A CA 1
ATOM 1672 C C . CYS A 1 214 ? -29.124 4.408 40.366 1.00 96.44 214 CYS A C 1
ATOM 1674 O O . CYS A 1 214 ? -29.790 4.986 41.223 1.00 96.44 214 CYS A O 1
ATOM 1676 N N . VAL A 1 215 ? -29.310 3.117 40.073 1.00 96.25 215 VAL A N 1
ATOM 1677 C CA . VAL A 1 215 ? -30.320 2.280 40.740 1.00 96.25 215 VAL A CA 1
ATOM 1678 C C . VAL A 1 215 ? -30.034 2.189 42.238 1.00 96.25 215 VAL A C 1
ATOM 1680 O O . VAL A 1 215 ? -30.935 2.420 43.046 1.00 96.25 215 VAL A O 1
ATOM 1683 N N . SER A 1 216 ? -28.778 1.941 42.618 1.00 95.94 216 SER A N 1
ATOM 1684 C CA . SER A 1 216 ? -28.348 1.920 44.019 1.00 95.94 216 SER A CA 1
ATOM 1685 C C . SER A 1 216 ? -28.576 3.272 44.708 1.00 95.94 216 SER A C 1
ATOM 1687 O O . SER A 1 216 ? -29.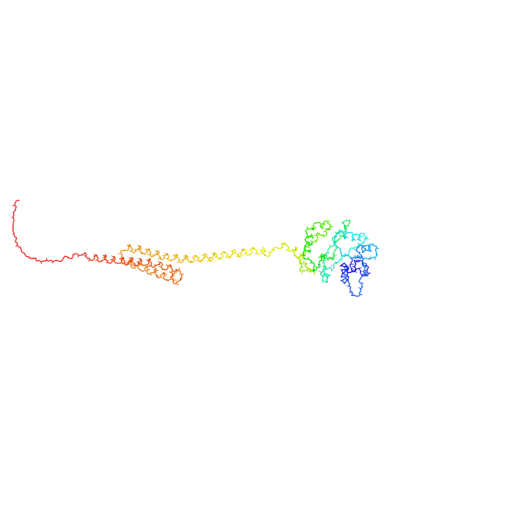110 3.329 45.816 1.00 95.94 216 SER A O 1
ATOM 1689 N N . GLY A 1 217 ? -28.248 4.380 44.036 1.00 95.31 217 GLY A N 1
ATOM 1690 C CA . GLY A 1 217 ? -28.459 5.736 44.545 1.00 95.31 217 GLY A CA 1
ATOM 1691 C C . GLY A 1 217 ? -29.937 6.069 44.764 1.00 95.31 217 GLY A C 1
ATOM 1692 O O . GLY A 1 217 ? -30.302 6.582 45.823 1.00 95.31 217 GLY A O 1
ATOM 1693 N N . ILE A 1 218 ? -30.804 5.724 43.808 1.00 95.69 218 ILE A N 1
ATOM 1694 C CA . ILE A 1 218 ? -32.260 5.916 43.912 1.00 95.69 218 ILE A CA 1
ATOM 1695 C C . ILE A 1 218 ? -32.835 5.067 45.050 1.00 95.69 218 ILE A C 1
ATOM 1697 O O . ILE A 1 218 ? -33.649 5.557 45.838 1.00 95.69 218 ILE A O 1
ATOM 1701 N N . TRP A 1 219 ? -32.401 3.810 45.166 1.00 95.31 219 TRP A N 1
ATOM 1702 C CA . TRP A 1 219 ? -32.828 2.911 46.236 1.00 95.31 219 TRP A CA 1
ATOM 1703 C C . TRP A 1 219 ? -32.429 3.445 47.617 1.00 95.31 219 TRP A C 1
ATOM 1705 O O . TRP A 1 219 ? -33.269 3.553 48.512 1.00 95.31 219 TRP A O 1
ATOM 1715 N N . HIS A 1 220 ? -31.171 3.866 47.774 1.00 94.25 220 HIS A N 1
ATOM 1716 C CA . HIS A 1 220 ? -30.667 4.445 49.017 1.00 94.25 220 HIS A CA 1
ATOM 1717 C C . HIS A 1 220 ? -31.381 5.757 49.374 1.00 94.25 220 HIS A C 1
ATOM 1719 O O . HIS A 1 220 ? -31.724 5.987 50.535 1.00 94.25 220 HIS A O 1
ATOM 1725 N N . LEU A 1 221 ? -31.667 6.610 48.386 1.00 92.25 221 LEU A N 1
ATOM 1726 C CA . LEU A 1 221 ? -32.437 7.835 48.597 1.00 92.25 221 LEU A CA 1
ATOM 1727 C C . LEU A 1 221 ? -33.857 7.527 49.090 1.00 92.25 221 LEU A C 1
ATOM 1729 O O . LEU A 1 221 ? -34.318 8.152 50.045 1.00 92.25 221 LEU A O 1
ATOM 1733 N N . ARG A 1 222 ? -34.535 6.537 48.492 1.00 90.94 222 ARG A N 1
ATOM 1734 C CA . ARG A 1 222 ? -35.864 6.099 48.948 1.00 90.94 222 ARG A CA 1
ATOM 1735 C C . ARG A 1 222 ? -35.844 5.567 50.375 1.00 90.94 222 ARG A C 1
ATOM 1737 O O . ARG A 1 222 ? -36.697 5.961 51.167 1.00 90.94 222 ARG A O 1
ATOM 1744 N N . LEU A 1 223 ? -34.871 4.722 50.715 1.00 86.88 223 LEU A N 1
ATOM 1745 C CA . LEU A 1 223 ? -34.718 4.198 52.074 1.00 86.88 223 LEU A CA 1
ATOM 1746 C C . LEU A 1 223 ? -34.481 5.319 53.089 1.00 86.88 223 LEU A C 1
ATOM 1748 O O . LEU A 1 223 ? -35.138 5.351 54.127 1.00 86.88 223 LEU A O 1
ATOM 1752 N N . ARG A 1 224 ? -33.611 6.281 52.764 1.00 86.62 224 ARG A N 1
ATOM 1753 C CA . ARG A 1 224 ? -33.313 7.420 53.640 1.00 86.62 224 ARG A CA 1
ATOM 1754 C C . ARG A 1 224 ? -34.532 8.317 53.856 1.00 86.62 224 ARG A C 1
ATOM 1756 O O . ARG A 1 224 ? -34.783 8.762 54.973 1.00 86.62 224 ARG A O 1
ATOM 1763 N N . LEU A 1 225 ? -35.322 8.561 52.808 1.00 83.06 225 LEU A N 1
ATOM 1764 C CA . LEU A 1 225 ? -36.583 9.297 52.931 1.00 83.06 225 LEU A CA 1
ATOM 1765 C C . LEU A 1 225 ? -37.596 8.551 53.812 1.00 83.06 225 LEU A C 1
ATOM 1767 O O . LEU A 1 225 ? -38.272 9.189 54.614 1.00 83.06 225 LEU A O 1
ATOM 1771 N N . ALA A 1 226 ? -37.681 7.222 53.705 1.00 82.81 226 ALA A N 1
ATOM 1772 C CA . ALA A 1 226 ? -38.567 6.411 54.539 1.00 82.81 226 ALA A CA 1
ATOM 1773 C C . ALA A 1 226 ? -38.128 6.380 56.015 1.00 82.81 226 ALA A C 1
ATOM 1775 O O . ALA A 1 226 ? -38.973 6.507 56.899 1.00 82.81 226 ALA A O 1
ATOM 1776 N N . GLN A 1 227 ? -36.824 6.270 56.290 1.00 80.38 227 GLN A N 1
ATOM 1777 C CA . GLN A 1 227 ? -36.269 6.315 57.650 1.00 80.38 227 GLN A CA 1
ATOM 1778 C C . GLN A 1 227 ? -36.526 7.667 58.322 1.00 80.38 227 GLN A C 1
ATOM 1780 O O . GLN A 1 227 ? -37.089 7.706 59.410 1.00 80.38 227 GLN A O 1
ATOM 1785 N N . ASN A 1 228 ? -36.275 8.778 57.620 1.00 80.56 228 ASN A N 1
ATOM 1786 C CA . ASN A 1 228 ? -36.541 10.121 58.147 1.00 80.56 228 ASN A CA 1
ATOM 1787 C C . ASN A 1 228 ? -38.018 10.355 58.527 1.00 80.56 228 ASN A C 1
ATOM 1789 O O . ASN A 1 228 ? -38.308 11.252 59.320 1.00 80.56 228 ASN A O 1
ATOM 1793 N N . ARG A 1 229 ? -38.965 9.618 57.925 1.00 81.38 229 ARG A N 1
ATOM 1794 C CA . ARG A 1 229 ? -40.389 9.671 58.304 1.00 81.38 229 ARG A CA 1
ATOM 1795 C C . ARG A 1 229 ? -40.665 8.913 59.607 1.00 81.38 229 ARG A C 1
ATOM 1797 O O . ARG A 1 229 ? -41.540 9.329 60.360 1.00 81.38 229 ARG A O 1
ATOM 1804 N N . LYS A 1 230 ? -39.925 7.828 59.870 1.00 82.31 230 LYS A N 1
ATOM 1805 C CA . LYS A 1 230 ? -40.023 7.037 61.108 1.00 82.31 230 LYS A CA 1
ATOM 1806 C C . LYS A 1 230 ? -39.396 7.769 62.295 1.00 82.31 230 LYS A C 1
ATOM 1808 O O . LYS A 1 230 ? -40.078 7.956 63.295 1.00 82.31 230 LYS A O 1
ATOM 1813 N N . ASP A 1 231 ? -38.187 8.308 62.133 1.00 82.88 231 ASP A N 1
ATOM 1814 C CA . ASP A 1 231 ? -37.460 8.995 63.215 1.00 82.88 231 ASP A CA 1
ATOM 1815 C C . ASP A 1 231 ? -38.248 10.185 63.803 1.00 82.88 231 ASP A C 1
ATOM 1817 O O . ASP A 1 231 ? -38.229 10.440 65.010 1.00 82.88 231 ASP A O 1
ATOM 1821 N N . ARG A 1 232 ? -38.995 10.917 62.961 1.00 83.62 232 ARG A N 1
ATOM 1822 C CA . ARG A 1 232 ? -39.881 12.006 63.419 1.00 83.62 232 ARG A CA 1
ATOM 1823 C C . ARG A 1 232 ? -41.030 11.504 64.290 1.00 83.62 232 ARG A C 1
ATOM 1825 O O . ARG A 1 232 ? -41.339 12.139 65.292 1.00 83.62 232 ARG A O 1
ATOM 1832 N N . ALA A 1 233 ? -41.657 10.388 63.923 1.00 83.81 233 ALA A N 1
ATOM 1833 C CA . ALA A 1 233 ? -42.738 9.805 64.713 1.00 83.81 233 ALA A CA 1
ATOM 1834 C C . ALA A 1 233 ? -42.232 9.320 66.079 1.00 83.81 233 ALA A C 1
ATOM 1836 O O . ALA A 1 233 ? -42.862 9.591 67.101 1.00 83.81 233 ALA A O 1
ATOM 1837 N N . ASP A 1 234 ? -41.055 8.691 66.106 1.00 85.31 234 ASP A N 1
ATOM 1838 C CA . ASP A 1 234 ? -40.418 8.243 67.346 1.00 85.31 234 ASP A CA 1
ATOM 1839 C C . ASP A 1 234 ? -40.067 9.422 68.265 1.00 85.31 234 ASP A C 1
ATOM 1841 O O . ASP A 1 234 ? -40.236 9.338 69.482 1.00 85.31 234 ASP A O 1
ATOM 1845 N N . THR A 1 235 ? -39.667 10.560 67.688 1.00 88.25 235 THR A N 1
ATOM 1846 C CA . THR A 1 235 ? -39.375 11.791 68.441 1.00 88.25 235 THR A CA 1
ATOM 1847 C C . THR A 1 235 ? -40.620 12.299 69.178 1.00 88.25 235 THR A C 1
ATOM 1849 O O . THR A 1 235 ? -40.547 12.586 70.372 1.00 88.25 235 THR A O 1
ATOM 1852 N N . TYR A 1 236 ? -41.785 12.336 68.520 1.00 87.31 236 TYR A N 1
ATOM 1853 C CA . TYR A 1 236 ? -43.048 12.729 69.161 1.00 87.31 236 TYR A CA 1
ATOM 1854 C C . TYR A 1 236 ? -43.466 11.770 70.282 1.00 87.31 236 TYR A C 1
ATOM 1856 O O . TYR A 1 236 ? -43.913 12.215 71.340 1.00 87.31 236 TYR A O 1
ATOM 1864 N N . ASN A 1 237 ? -43.264 10.464 70.093 1.00 86.56 237 ASN A N 1
ATOM 1865 C CA . ASN A 1 237 ? -43.544 9.468 71.128 1.00 86.56 237 ASN A CA 1
ATOM 1866 C C . ASN A 1 237 ? -42.650 9.668 72.365 1.00 86.56 237 ASN A C 1
ATOM 1868 O O . ASN A 1 237 ? -43.140 9.615 73.494 1.00 86.56 237 ASN A O 1
ATOM 1872 N N . LEU A 1 238 ? -41.357 9.955 72.173 1.00 87.38 238 LEU A N 1
ATOM 1873 C CA . LEU A 1 238 ? -40.429 10.254 73.269 1.00 87.38 238 LEU A CA 1
ATOM 1874 C C . LEU A 1 238 ? -40.764 11.575 73.980 1.00 87.38 238 LEU A C 1
ATOM 1876 O O . LEU A 1 238 ? -40.674 11.643 75.208 1.00 87.38 238 LEU A O 1
ATOM 1880 N N . GLU A 1 239 ? -41.171 12.618 73.248 1.00 88.44 239 GLU A N 1
ATOM 1881 C CA . GLU A 1 239 ? -41.642 13.877 73.846 1.00 88.44 239 GLU A CA 1
ATOM 1882 C C . GLU A 1 239 ? -42.855 13.639 74.760 1.00 88.44 239 GLU A C 1
ATOM 1884 O O . GLU A 1 239 ? -42.883 14.144 75.884 1.00 88.44 239 GLU A O 1
ATOM 1889 N N . ILE A 1 240 ? -43.810 12.806 74.330 1.00 86.94 240 ILE A N 1
ATOM 1890 C CA . ILE A 1 240 ? -44.973 12.442 75.148 1.00 86.94 240 ILE A CA 1
ATOM 1891 C C . ILE A 1 240 ? -44.555 11.689 76.408 1.00 86.94 240 ILE A C 1
ATOM 1893 O O . ILE A 1 240 ? -44.987 12.058 77.498 1.00 86.94 240 ILE A O 1
ATOM 1897 N N . LEU A 1 241 ? -43.701 10.668 76.295 1.00 85.94 241 LEU A N 1
ATOM 1898 C CA . LEU A 1 241 ? -43.234 9.908 77.461 1.00 85.94 241 LEU A CA 1
ATOM 1899 C C . LEU A 1 241 ? -42.546 10.815 78.492 1.00 85.94 241 LEU A C 1
ATOM 1901 O O . LEU A 1 241 ? -42.827 10.719 79.687 1.00 85.94 241 LEU A O 1
ATOM 1905 N N . ASN A 1 242 ? -41.730 11.765 78.026 1.00 87.88 242 ASN A N 1
ATOM 1906 C CA . ASN A 1 242 ? -41.101 12.760 78.891 1.00 87.88 242 ASN A CA 1
ATOM 1907 C C . ASN A 1 242 ? -42.123 13.664 79.597 1.00 87.88 242 ASN A C 1
ATOM 1909 O O . ASN A 1 242 ? -41.904 14.036 80.751 1.00 87.88 242 ASN A O 1
ATOM 1913 N N . LEU A 1 243 ? -43.230 14.033 78.940 1.00 86.31 243 LEU A N 1
ATOM 1914 C CA . LEU A 1 243 ? -44.318 14.767 79.593 1.00 86.31 243 LEU A CA 1
ATOM 1915 C C . LEU A 1 243 ? -45.021 13.902 80.644 1.00 86.31 243 LEU A C 1
ATOM 1917 O O . LEU A 1 243 ? -45.238 14.375 81.758 1.00 86.31 243 LEU A O 1
ATOM 1921 N N . VAL A 1 244 ? -45.307 12.631 80.348 1.00 84.69 244 VAL A N 1
ATOM 1922 C CA . VAL A 1 244 ? -45.918 11.692 81.308 1.00 84.69 244 VAL A CA 1
ATOM 1923 C C . VAL A 1 244 ? -45.068 11.534 82.570 1.00 84.69 244 VAL A C 1
ATOM 1925 O O . VAL A 1 244 ? -45.599 11.556 83.684 1.00 84.69 244 VAL A O 1
ATOM 1928 N N . ASP A 1 245 ? -43.747 11.444 82.425 1.00 84.69 245 ASP A N 1
ATOM 1929 C CA . ASP A 1 245 ? -42.835 11.369 83.568 1.00 84.69 245 ASP A CA 1
ATOM 1930 C C . ASP A 1 245 ? -42.821 12.653 84.413 1.00 84.69 245 ASP A C 1
ATOM 1932 O O . ASP A 1 245 ? -42.636 12.585 85.634 1.00 84.69 245 ASP A O 1
ATOM 1936 N N . ARG A 1 246 ? -43.069 13.824 83.807 1.00 83.56 246 ARG A N 1
ATOM 1937 C CA . ARG A 1 246 ? -43.240 15.093 84.540 1.00 83.56 246 ARG A CA 1
ATOM 1938 C C . ARG A 1 246 ? -44.560 15.133 85.306 1.00 83.56 246 ARG A C 1
ATOM 1940 O O . ARG A 1 246 ? -44.545 15.507 86.477 1.00 83.56 246 ARG A O 1
ATOM 1947 N N . VAL A 1 247 ? -45.667 14.669 84.710 1.00 82.94 247 VAL A N 1
ATOM 1948 C CA . VAL A 1 247 ? -47.000 14.610 85.361 1.00 82.94 247 VAL A CA 1
ATOM 1949 C C . VAL A 1 247 ? -46.940 13.898 86.712 1.00 82.94 247 VAL A C 1
ATOM 1951 O O . VAL A 1 247 ? -47.557 14.338 87.682 1.00 82.94 247 VAL A O 1
ATOM 1954 N N . ARG A 1 248 ? -46.146 12.826 86.815 1.00 77.00 248 ARG A N 1
ATOM 1955 C CA . ARG A 1 248 ? -45.980 12.056 88.060 1.00 77.00 248 ARG A CA 1
ATOM 1956 C C . ARG A 1 248 ? -45.331 12.848 89.201 1.00 77.00 248 ARG A C 1
ATOM 1958 O O . ARG A 1 248 ? -45.525 12.491 90.360 1.00 77.00 248 ARG A O 1
ATOM 1965 N N . LYS A 1 249 ? -44.551 13.888 88.896 1.00 81.06 249 LYS A N 1
ATOM 1966 C CA . LYS A 1 249 ? -43.772 14.666 89.877 1.00 81.06 249 LYS A CA 1
ATOM 1967 C C . LYS A 1 249 ? -44.445 15.982 90.282 1.00 81.06 249 LYS A C 1
ATOM 1969 O O . LYS A 1 249 ? -44.093 16.531 91.324 1.00 81.06 249 LYS A O 1
ATOM 1974 N N . ILE A 1 250 ? -45.414 16.454 89.498 1.00 83.69 250 ILE A N 1
ATOM 1975 C CA . ILE A 1 250 ? -46.098 17.740 89.694 1.00 83.69 250 ILE A CA 1
ATOM 1976 C C . ILE A 1 250 ? -46.968 17.720 90.950 1.00 83.69 250 ILE A C 1
ATOM 1978 O O . ILE A 1 250 ? -47.679 16.745 91.207 1.00 83.69 250 ILE A O 1
ATOM 1982 N N . LYS A 1 251 ? -46.925 18.804 91.729 1.00 74.19 251 LYS A N 1
ATOM 1983 C CA . LYS A 1 251 ? -47.754 19.018 92.931 1.00 74.19 251 LYS A CA 1
ATOM 1984 C C . LYS A 1 251 ? -48.666 20.244 92.823 1.00 74.19 251 LYS A C 1
ATOM 1986 O O . LYS A 1 251 ? -49.638 20.306 93.568 1.00 74.19 251 LYS A O 1
ATOM 1991 N N . ASP A 1 252 ? -48.374 21.166 91.908 1.00 80.56 252 ASP A N 1
ATOM 1992 C CA . ASP A 1 252 ? -49.151 22.382 91.673 1.00 80.56 252 ASP A CA 1
ATOM 1993 C C . ASP A 1 252 ? -50.139 22.188 90.499 1.00 80.56 252 ASP A C 1
ATOM 1995 O O . ASP A 1 252 ? -49.730 21.727 89.429 1.00 80.56 252 ASP A O 1
ATOM 1999 N N . PRO A 1 253 ? -51.437 22.513 90.652 1.00 76.88 253 PRO A N 1
ATOM 2000 C CA . PRO A 1 253 ? -52.388 22.526 89.540 1.00 76.88 253 PRO A CA 1
ATOM 2001 C C . PRO A 1 253 ? -52.004 23.459 88.376 1.00 76.88 253 PRO A C 1
ATOM 2003 O O . PRO A 1 253 ? -52.367 23.154 87.241 1.00 76.88 253 PRO A O 1
ATOM 2006 N N . ALA A 1 254 ? -51.262 24.550 88.604 1.00 78.69 254 ALA A N 1
ATOM 2007 C CA . ALA A 1 254 ? -50.823 25.439 87.521 1.00 78.69 254 ALA A CA 1
ATOM 2008 C C . ALA A 1 254 ? -49.755 24.788 86.616 1.00 78.69 254 ALA A C 1
ATOM 2010 O O . ALA A 1 254 ? -49.810 24.916 85.395 1.00 78.69 254 ALA A O 1
ATOM 2011 N N . GLU A 1 255 ? -48.835 24.011 87.195 1.00 80.12 255 GLU A N 1
ATOM 2012 C CA . GLU A 1 255 ? -47.835 23.230 86.446 1.00 80.12 255 GLU A CA 1
ATOM 2013 C C . GLU A 1 255 ? -48.479 22.079 85.649 1.00 80.12 255 GLU A C 1
ATOM 2015 O O . GLU A 1 255 ? -47.980 21.672 84.597 1.00 80.12 255 GLU A O 1
ATOM 2020 N N . LEU A 1 256 ? -49.613 21.545 86.122 1.00 82.62 256 LEU A N 1
ATOM 2021 C CA . LEU A 1 256 ? -50.362 20.509 85.403 1.00 82.62 256 LEU A CA 1
ATOM 2022 C C . LEU A 1 256 ? -51.014 21.064 84.126 1.00 82.62 256 LEU A C 1
ATOM 2024 O O . LEU A 1 256 ? -51.059 20.378 83.102 1.00 82.62 256 LEU A O 1
ATOM 2028 N N . GLU A 1 257 ? -51.478 22.312 84.179 1.00 82.56 257 GLU A N 1
ATOM 2029 C CA . GLU A 1 257 ? -52.027 23.034 83.032 1.00 82.56 257 GLU A CA 1
ATOM 2030 C C . GLU A 1 257 ? -50.962 23.300 81.953 1.00 82.56 257 GLU A C 1
ATOM 2032 O O . GLU A 1 257 ? -51.235 23.129 80.764 1.00 82.56 257 GLU A O 1
ATOM 2037 N N . GLU A 1 258 ? -49.726 23.618 82.346 1.00 84.88 258 GLU A N 1
ATOM 2038 C CA . GLU A 1 258 ? -48.600 23.792 81.418 1.00 84.88 258 GLU A CA 1
ATOM 2039 C C . GLU A 1 258 ? -48.278 22.490 80.661 1.00 84.88 258 GLU A C 1
ATOM 2041 O O . GLU A 1 258 ? -48.106 22.487 79.439 1.00 84.88 258 GLU A O 1
ATOM 2046 N N . VAL A 1 259 ? -48.280 21.345 81.355 1.00 85.50 259 VAL A N 1
ATOM 2047 C CA . VAL A 1 259 ? -48.082 20.036 80.709 1.00 85.50 259 VAL A CA 1
ATOM 2048 C C . VAL A 1 259 ? -49.233 19.686 79.764 1.00 85.50 259 VAL A C 1
ATOM 2050 O O . VAL A 1 259 ? -48.999 19.110 78.698 1.00 85.50 259 VAL A O 1
ATOM 2053 N N . ARG A 1 260 ? -50.471 20.057 80.111 1.00 85.88 260 ARG A N 1
ATOM 2054 C CA . ARG A 1 260 ? -51.636 19.874 79.236 1.00 85.88 260 ARG A CA 1
ATOM 2055 C C . ARG A 1 260 ? -51.486 20.668 77.939 1.00 85.88 260 ARG A C 1
ATOM 2057 O O . ARG A 1 260 ? -51.727 20.114 76.867 1.00 85.88 260 ARG A O 1
ATOM 2064 N N . GLN A 1 261 ? -51.055 21.926 78.018 1.00 87.69 261 GLN A N 1
ATOM 2065 C CA . GLN A 1 261 ? -50.797 22.755 76.836 1.00 87.69 261 GLN A CA 1
ATOM 2066 C C . GLN A 1 261 ? -49.668 22.172 75.978 1.00 87.69 261 GLN A C 1
ATOM 2068 O O . GLN A 1 261 ? -49.858 21.981 74.777 1.00 87.69 261 GLN A O 1
ATOM 2073 N N . GLY A 1 262 ? -48.559 21.755 76.597 1.00 87.50 262 GLY A N 1
ATOM 2074 C CA . GLY A 1 262 ? -47.457 21.096 75.890 1.00 87.50 262 GLY A CA 1
ATOM 2075 C C . GLY A 1 262 ? -47.875 19.807 75.169 1.00 87.50 262 GLY A C 1
ATOM 2076 O O . GLY A 1 262 ? -47.408 19.533 74.063 1.00 87.50 262 GLY A O 1
ATOM 2077 N N . LEU A 1 263 ? -48.801 19.035 75.747 1.00 88.94 263 LEU A N 1
ATOM 2078 C CA . LEU A 1 263 ? -49.359 17.844 75.108 1.00 88.94 263 LEU A CA 1
ATOM 2079 C C . LEU A 1 263 ? -50.192 18.210 73.863 1.00 88.94 263 LEU A C 1
ATOM 2081 O O . LEU A 1 263 ? -49.989 17.627 72.797 1.00 88.94 263 LEU A O 1
ATOM 2085 N N . PHE A 1 264 ? -51.076 19.210 73.949 1.00 89.25 264 PHE A N 1
ATOM 2086 C CA . PHE A 1 264 ? -51.844 19.688 72.789 1.00 89.25 264 PHE A CA 1
ATOM 2087 C C . PHE A 1 264 ? -50.959 20.295 71.688 1.00 89.25 264 PHE A C 1
ATOM 2089 O O . PHE A 1 264 ? -51.251 20.116 70.503 1.00 89.25 264 PHE A O 1
ATOM 2096 N N . ASP A 1 265 ? -49.847 20.934 72.047 1.00 91.00 265 ASP A N 1
ATOM 2097 C CA . ASP A 1 265 ? -48.871 21.440 71.079 1.00 91.00 265 ASP A CA 1
ATOM 2098 C C . ASP A 1 265 ? -48.146 20.314 70.330 1.00 91.00 265 ASP A C 1
ATOM 2100 O O . ASP A 1 265 ? -47.898 20.427 69.126 1.00 91.00 265 ASP A O 1
ATOM 2104 N N . ILE A 1 266 ? -47.828 19.200 71.002 1.00 89.31 266 ILE A N 1
ATOM 2105 C CA . ILE A 1 266 ? -47.311 17.994 70.332 1.00 89.31 266 ILE A CA 1
ATOM 2106 C C . ILE A 1 266 ? -48.355 17.452 69.353 1.00 89.31 266 ILE A C 1
ATOM 2108 O O . ILE A 1 266 ? -48.025 17.189 68.199 1.00 89.31 266 ILE A O 1
ATOM 2112 N N . PHE A 1 267 ? -49.620 17.341 69.770 1.00 89.19 267 PHE A N 1
ATOM 2113 C CA . PHE A 1 267 ? -50.698 16.863 68.899 1.00 89.19 267 PHE A CA 1
ATOM 2114 C C . PHE A 1 267 ? -50.846 17.707 67.637 1.00 89.19 267 PHE A C 1
ATOM 2116 O O . PHE A 1 267 ? -50.906 17.173 66.529 1.00 89.19 267 PHE A O 1
ATOM 2123 N N . ARG A 1 268 ? -50.843 19.035 67.788 1.00 91.31 268 ARG A N 1
ATOM 2124 C CA . ARG A 1 268 ? -50.895 19.958 66.655 1.00 91.31 268 ARG A CA 1
ATOM 2125 C C . ARG A 1 268 ? -49.732 19.721 65.689 1.00 91.31 268 ARG A C 1
ATOM 2127 O O . ARG A 1 268 ? -49.967 19.591 64.488 1.00 91.31 268 ARG A O 1
ATOM 2134 N N . ARG A 1 269 ? -48.498 19.626 66.199 1.00 90.56 269 ARG A N 1
ATOM 2135 C CA . ARG A 1 269 ? -47.298 19.373 65.379 1.00 90.56 269 ARG A CA 1
ATOM 2136 C C . ARG A 1 269 ? -47.368 18.031 64.644 1.00 90.56 269 ARG A C 1
ATOM 2138 O O . ARG A 1 269 ? -47.028 17.969 63.465 1.00 90.56 269 ARG A O 1
ATOM 2145 N N . VAL A 1 270 ? -47.877 16.987 65.296 1.00 90.25 270 VAL A N 1
ATOM 2146 C CA . VAL A 1 270 ? -48.072 15.662 64.689 1.00 90.25 270 VAL A CA 1
ATOM 2147 C C . VAL A 1 270 ? -49.076 15.719 63.539 1.00 90.25 270 VAL A C 1
ATOM 2149 O O . VAL A 1 270 ? -48.783 15.221 62.453 1.00 90.25 270 VAL A O 1
ATOM 2152 N N . VAL A 1 271 ? -50.231 16.362 63.731 1.00 88.88 271 VAL A N 1
ATOM 2153 C CA . VAL A 1 271 ? -51.249 16.509 62.676 1.00 88.88 271 VAL A CA 1
ATOM 2154 C C . VAL A 1 271 ? -50.708 17.319 61.491 1.00 88.88 271 VAL A C 1
ATOM 2156 O O . VAL A 1 271 ? -50.920 16.939 60.338 1.00 88.88 271 VAL A O 1
ATOM 2159 N N . GLU A 1 272 ? -49.956 18.393 61.751 1.00 90.38 272 GLU A N 1
ATOM 2160 C CA . GLU A 1 272 ? -49.307 19.190 60.702 1.00 90.38 272 GLU A CA 1
ATOM 2161 C C . GLU A 1 272 ? -48.262 18.384 59.906 1.00 90.38 272 GLU A C 1
ATOM 2163 O O . GLU A 1 272 ? -48.180 18.512 58.681 1.00 90.38 272 GLU A O 1
ATOM 2168 N N . ASP A 1 273 ? -47.466 17.540 60.565 1.00 88.88 273 ASP A N 1
ATOM 2169 C CA . ASP A 1 273 ? -46.448 16.722 59.899 1.00 88.88 273 ASP A CA 1
ATOM 2170 C C . ASP A 1 273 ? -47.031 15.513 59.150 1.00 88.88 273 ASP A C 1
ATOM 2172 O O . ASP A 1 273 ? -46.476 15.118 58.119 1.00 88.88 273 ASP A O 1
ATOM 2176 N N . VAL A 1 274 ? -48.169 14.968 59.591 1.00 87.75 274 VAL A N 1
ATOM 2177 C CA . VAL A 1 274 ? -48.942 13.979 58.819 1.00 87.75 274 VAL A CA 1
ATOM 2178 C C . VAL A 1 274 ? -49.538 14.624 57.566 1.00 87.75 274 VAL A C 1
ATOM 2180 O O . VAL A 1 274 ? -49.394 14.076 56.475 1.00 87.75 274 VAL A O 1
ATOM 2183 N N . ALA A 1 275 ? -50.123 15.823 57.680 1.00 87.62 275 ALA A N 1
ATOM 2184 C CA . ALA A 1 275 ? -50.677 16.557 56.537 1.00 87.62 275 ALA A CA 1
ATOM 2185 C C . ALA A 1 275 ? -49.615 16.927 55.482 1.00 87.62 275 ALA A C 1
ATOM 2187 O O . ALA A 1 275 ? -49.926 17.056 54.301 1.00 87.62 275 ALA A O 1
ATOM 2188 N N . ARG A 1 276 ? -48.351 17.080 55.896 1.00 88.00 276 ARG A N 1
ATOM 2189 C CA . ARG A 1 276 ? -47.203 17.335 55.006 1.00 88.00 276 ARG A CA 1
ATOM 2190 C C . ARG A 1 276 ? -46.485 16.062 54.534 1.00 88.00 276 ARG A C 1
ATOM 2192 O O . ARG A 1 276 ? -45.371 16.166 54.024 1.00 88.00 276 ARG A O 1
ATOM 2199 N N . GLU A 1 277 ? -47.067 14.878 54.744 1.00 83.00 277 GLU A N 1
ATOM 2200 C CA . GLU A 1 277 ? -46.484 13.561 54.422 1.00 83.00 277 GLU A CA 1
ATOM 2201 C C . GLU A 1 277 ? -45.084 13.312 55.023 1.00 83.00 277 GLU A C 1
ATOM 2203 O O . GLU A 1 277 ? -44.278 12.522 54.512 1.00 83.00 277 GLU A O 1
ATOM 2208 N N . ARG A 1 278 ? -44.757 14.002 56.120 1.00 84.75 278 ARG A N 1
ATOM 2209 C CA . ARG A 1 278 ? -43.486 13.832 56.836 1.00 84.75 278 ARG A CA 1
ATOM 2210 C C . ARG A 1 278 ? -43.545 12.708 57.859 1.00 84.75 278 ARG A C 1
ATOM 2212 O O . ARG A 1 278 ? -42.493 12.231 58.267 1.00 84.75 278 ARG A O 1
ATOM 2219 N N . VAL A 1 279 ? -44.747 12.284 58.234 1.00 85.00 279 VAL A N 1
ATOM 2220 C CA . VAL A 1 279 ? -45.031 11.116 59.070 1.00 85.00 279 VAL A CA 1
ATOM 2221 C C . VAL A 1 279 ? -45.975 10.202 58.292 1.00 85.00 279 VAL A C 1
ATOM 2223 O O . VAL A 1 279 ? -46.887 10.673 57.615 1.00 85.00 279 VAL A O 1
ATOM 2226 N N . SER A 1 280 ? -45.730 8.892 58.339 1.00 83.19 280 SER A N 1
ATOM 2227 C CA . SER A 1 280 ? -46.587 7.915 57.658 1.00 83.19 280 SER A CA 1
ATOM 2228 C C . SER A 1 280 ? -47.886 7.666 58.436 1.00 83.19 280 SER A C 1
ATOM 2230 O O . SER A 1 280 ? -47.911 7.797 59.659 1.00 83.19 280 SER A O 1
ATOM 2232 N N . THR A 1 281 ? -48.955 7.253 57.750 1.00 81.19 281 THR A N 1
ATOM 2233 C CA . THR A 1 281 ? -50.232 6.896 58.397 1.00 81.19 281 THR A CA 1
ATOM 2234 C C . THR A 1 281 ? -50.072 5.744 59.395 1.00 81.19 281 THR A C 1
ATOM 2236 O O . THR A 1 281 ? -50.680 5.773 60.459 1.00 81.19 281 THR A O 1
ATOM 2239 N N . GLU A 1 282 ? -49.211 4.770 59.093 1.00 82.94 282 GLU A N 1
ATOM 2240 C CA . GLU A 1 282 ? -48.863 3.662 59.996 1.00 82.94 282 GLU A CA 1
ATOM 2241 C C . GLU A 1 282 ? -48.173 4.178 61.270 1.00 82.94 282 GLU A C 1
ATOM 2243 O O . GLU A 1 282 ? -48.554 3.830 62.384 1.00 82.94 282 GLU A O 1
ATOM 2248 N N . SER A 1 283 ? -47.212 5.094 61.126 1.00 81.81 283 SER A N 1
ATOM 2249 C CA . SER A 1 283 ? -46.528 5.721 62.264 1.00 81.81 283 SER A CA 1
ATOM 2250 C C . SER A 1 283 ? -47.457 6.608 63.101 1.00 81.81 283 SER A C 1
ATOM 2252 O O . SER A 1 283 ? -47.287 6.693 64.313 1.00 81.81 283 SER A O 1
ATOM 2254 N N . PHE A 1 284 ? -48.456 7.245 62.483 1.00 83.50 284 PHE A N 1
ATOM 2255 C CA . PHE A 1 284 ? -49.480 8.014 63.194 1.00 83.50 284 PHE A CA 1
ATOM 2256 C C . PHE A 1 284 ? -50.402 7.122 64.038 1.00 83.50 284 PHE A C 1
ATOM 2258 O O . PHE A 1 284 ? -50.801 7.519 65.125 1.00 83.50 284 PHE A O 1
ATOM 2265 N N . GLN A 1 285 ? -50.704 5.895 63.605 1.00 82.25 285 GLN A N 1
ATOM 2266 C CA . GLN A 1 285 ? -51.488 4.959 64.425 1.00 82.25 285 GLN A CA 1
ATOM 2267 C C . GLN A 1 285 ? -50.765 4.585 65.729 1.00 82.25 285 GLN A C 1
ATOM 2269 O O . GLN A 1 285 ? -51.406 4.439 66.768 1.00 82.25 285 GLN A O 1
ATOM 2274 N N . LEU A 1 286 ? -49.430 4.503 65.708 1.00 82.50 286 LEU A N 1
ATOM 2275 C CA . LEU A 1 286 ? -48.614 4.212 66.894 1.00 82.50 286 LEU A CA 1
ATOM 2276 C C . LEU A 1 286 ? -48.599 5.356 67.924 1.00 82.50 286 LEU A C 1
ATOM 2278 O O . LEU A 1 286 ? -48.294 5.118 69.090 1.00 82.50 286 LEU A O 1
ATOM 2282 N N . PHE A 1 287 ? -48.969 6.575 67.522 1.00 85.81 287 PHE A N 1
ATOM 2283 C CA . PHE A 1 287 ? -49.073 7.740 68.407 1.00 85.81 287 PHE A CA 1
ATOM 2284 C C . PHE A 1 287 ? -50.266 7.655 69.375 1.00 85.81 287 PHE A C 1
ATOM 2286 O O . PHE A 1 287 ? -50.234 8.248 70.455 1.00 85.81 287 PHE A O 1
ATOM 2293 N N . ALA A 1 288 ? -51.314 6.901 69.021 1.00 84.69 288 ALA A N 1
ATOM 2294 C CA . ALA A 1 288 ? -52.545 6.823 69.809 1.00 84.69 288 ALA A CA 1
ATOM 2295 C C . ALA A 1 288 ? -52.303 6.298 71.236 1.00 84.69 288 ALA A C 1
ATOM 2297 O O . ALA A 1 288 ? -52.837 6.848 72.196 1.00 84.69 288 ALA A O 1
ATOM 2298 N N . PHE A 1 289 ? -51.446 5.286 71.394 1.00 87.00 289 PHE A N 1
ATOM 2299 C CA . PHE A 1 289 ? -51.193 4.670 72.697 1.00 87.00 289 PHE A CA 1
ATOM 2300 C C . PHE A 1 289 ? -50.447 5.601 73.680 1.00 87.00 289 PHE A C 1
ATOM 2302 O O . PHE A 1 289 ? -50.952 5.813 74.786 1.00 87.00 289 PHE A O 1
ATOM 2309 N N . PRO A 1 290 ? -49.299 6.224 73.326 1.00 87.56 290 PRO A N 1
ATOM 2310 C CA . PRO A 1 290 ? -48.661 7.223 74.188 1.00 87.56 290 PRO A CA 1
ATOM 2311 C C . PRO A 1 290 ? -49.579 8.404 74.524 1.00 87.56 290 PRO A C 1
ATOM 2313 O O . PRO A 1 290 ? -49.575 8.884 75.658 1.00 87.56 290 PRO A O 1
ATOM 2316 N N . TRP A 1 291 ? -50.387 8.854 73.560 1.00 87.19 291 TRP A N 1
ATOM 2317 C CA . TRP A 1 291 ? -51.352 9.935 73.747 1.00 87.19 291 TRP A CA 1
ATOM 2318 C C . TRP A 1 291 ? -52.417 9.601 74.800 1.00 87.19 291 TRP A C 1
ATOM 2320 O O . TRP A 1 291 ? -52.633 10.375 75.736 1.00 87.19 291 TRP A O 1
ATOM 2330 N N . GLU A 1 292 ? -53.044 8.428 74.688 1.00 87.62 292 GLU A N 1
ATOM 2331 C CA . GLU A 1 292 ? -54.025 7.940 75.663 1.00 87.62 292 GLU A CA 1
ATOM 2332 C C . GLU A 1 292 ? -53.409 7.788 77.055 1.00 87.62 292 GLU A C 1
ATOM 2334 O O . GLU A 1 292 ? -54.000 8.221 78.049 1.00 87.62 292 GLU A O 1
ATOM 2339 N N . MET A 1 293 ? -52.188 7.250 77.128 1.00 85.94 293 MET A N 1
ATOM 2340 C CA . MET A 1 293 ? -51.431 7.148 78.374 1.00 85.94 293 MET A CA 1
ATOM 2341 C C . MET A 1 293 ? -51.183 8.519 79.012 1.00 85.94 293 MET A C 1
ATOM 2343 O O . MET A 1 293 ? -51.302 8.656 80.232 1.00 85.94 293 MET A O 1
ATOM 2347 N N . ALA A 1 294 ? -50.873 9.539 78.211 1.00 86.94 294 ALA A N 1
ATOM 2348 C CA . ALA A 1 294 ? -50.617 10.886 78.701 1.00 86.94 294 ALA A CA 1
ATOM 2349 C C . ALA A 1 294 ? -51.874 11.585 79.217 1.00 86.94 294 ALA A C 1
ATOM 2351 O O . ALA A 1 294 ? -51.867 12.099 80.337 1.00 86.94 294 ALA A O 1
ATOM 2352 N N . ILE A 1 295 ? -52.974 11.539 78.462 1.00 88.06 295 ILE A N 1
ATOM 2353 C CA . ILE A 1 295 ? -54.266 12.066 78.919 1.00 88.06 295 ILE A CA 1
ATOM 2354 C C . ILE A 1 295 ? -54.724 11.339 80.187 1.00 88.06 295 ILE A C 1
ATOM 2356 O O . ILE A 1 295 ? -55.172 11.978 81.142 1.00 88.06 295 ILE A O 1
ATOM 2360 N N . GLY A 1 296 ? -54.583 10.012 80.225 1.00 86.69 296 GLY A N 1
ATOM 2361 C CA . GLY A 1 296 ? -54.918 9.199 81.391 1.00 86.69 296 GLY A CA 1
ATOM 2362 C C . GLY A 1 296 ? -54.101 9.579 82.627 1.00 86.69 296 GLY A C 1
ATOM 2363 O O . GLY A 1 296 ? -54.664 9.730 83.713 1.00 86.69 296 GLY A O 1
ATOM 2364 N N . ALA A 1 297 ? -52.792 9.801 82.467 1.00 85.75 297 ALA A N 1
ATOM 2365 C CA . ALA A 1 297 ? -51.910 10.234 83.548 1.00 85.75 297 ALA A CA 1
ATOM 2366 C C . ALA A 1 297 ? -52.281 11.628 84.080 1.00 85.75 297 ALA A C 1
ATOM 2368 O O . ALA A 1 297 ? -52.346 11.813 85.297 1.00 85.75 297 ALA A O 1
ATOM 2369 N N . ILE A 1 298 ? -52.570 12.586 83.189 1.00 86.12 298 ILE A N 1
ATOM 2370 C CA . ILE A 1 298 ? -53.009 13.941 83.561 1.00 86.12 298 ILE A CA 1
ATOM 2371 C C . ILE A 1 298 ? -54.322 13.870 84.342 1.00 86.12 298 ILE A C 1
ATOM 2373 O O . ILE A 1 298 ? -54.393 14.380 85.458 1.00 86.12 298 ILE A O 1
ATOM 2377 N N . ARG A 1 299 ? -55.329 13.163 83.811 1.00 85.62 299 ARG A N 1
ATOM 2378 C CA . ARG A 1 299 ? -56.645 13.014 84.449 1.00 85.62 299 ARG A CA 1
ATOM 2379 C C . ARG A 1 299 ? -56.545 12.351 85.822 1.00 85.62 299 ARG A C 1
ATOM 2381 O O . ARG A 1 299 ? -57.207 12.772 86.768 1.00 85.62 299 ARG A O 1
ATOM 2388 N N . HIS A 1 300 ? -55.718 11.314 85.952 1.00 85.81 300 HIS A N 1
ATOM 2389 C CA . HIS A 1 300 ? -55.482 10.675 87.243 1.00 85.81 300 HIS A CA 1
ATOM 2390 C C . HIS A 1 300 ? -54.840 11.652 88.236 1.00 85.81 300 HIS A C 1
ATOM 2392 O O . HIS A 1 300 ? -55.292 11.755 89.378 1.00 85.81 300 HIS A O 1
ATOM 2398 N N . ARG A 1 301 ? -53.824 12.414 87.807 1.00 83.38 301 ARG A N 1
ATOM 2399 C CA . ARG A 1 301 ? -53.151 13.381 88.679 1.00 83.38 301 ARG A CA 1
ATOM 2400 C C . ARG A 1 301 ? -54.085 14.513 89.101 1.00 83.38 301 ARG A C 1
ATOM 2402 O O . ARG A 1 301 ? -54.111 14.841 90.284 1.00 83.38 301 ARG A O 1
ATOM 2409 N N . GLU A 1 302 ? -54.896 15.032 88.189 1.00 83.88 302 GLU A N 1
ATOM 2410 C CA . GLU A 1 302 ? -55.918 16.047 88.458 1.00 83.88 302 GLU A CA 1
ATOM 2411 C C . GLU A 1 302 ? -56.890 15.595 89.559 1.00 83.88 302 GLU A C 1
ATOM 2413 O O . GLU A 1 302 ? -57.072 16.297 90.553 1.00 83.88 302 GLU A O 1
ATOM 2418 N N . LEU A 1 303 ? -57.418 14.368 89.459 1.00 82.94 303 LEU A N 1
ATOM 2419 C CA . LEU A 1 303 ? -58.286 13.781 90.486 1.00 82.94 303 LEU A CA 1
ATOM 2420 C C . LEU A 1 303 ? -57.573 13.633 91.840 1.00 82.94 303 LEU A C 1
ATOM 2422 O O . LEU A 1 303 ? -58.163 13.903 92.886 1.00 82.94 303 LEU A O 1
ATOM 2426 N N . THR A 1 304 ? -56.296 13.229 91.848 1.00 81.50 304 THR A N 1
ATOM 2427 C CA . THR A 1 304 ? -55.528 13.122 93.102 1.00 81.50 304 THR A CA 1
ATOM 2428 C C . THR A 1 304 ? -55.257 14.480 93.748 1.00 81.50 304 THR A C 1
ATOM 2430 O O . THR A 1 304 ? -55.350 14.589 94.968 1.00 81.50 304 THR A O 1
ATOM 2433 N N . LEU A 1 305 ? -54.960 15.515 92.957 1.00 79.56 305 LEU A N 1
ATOM 2434 C CA . LEU A 1 305 ? -54.733 16.873 93.453 1.00 79.56 305 LEU A CA 1
ATOM 2435 C C . LEU A 1 305 ? -56.040 17.511 93.953 1.00 79.56 305 LEU A C 1
ATOM 2437 O O . LEU A 1 305 ? -56.042 18.146 95.007 1.00 79.56 305 LEU A O 1
ATOM 2441 N N . ALA A 1 306 ? -57.165 17.270 93.271 1.00 76.94 306 ALA A N 1
ATOM 2442 C CA . ALA A 1 306 ? -58.491 17.711 93.708 1.00 76.94 306 ALA A CA 1
ATOM 2443 C C . ALA A 1 306 ? -58.895 17.084 95.057 1.00 76.94 306 ALA A C 1
ATOM 2445 O O . ALA A 1 306 ? -59.338 17.791 95.963 1.00 76.94 306 ALA A O 1
ATOM 2446 N N . ASN A 1 307 ? -58.665 15.778 95.232 1.00 73.62 307 ASN A N 1
ATOM 2447 C CA . ASN A 1 307 ? -58.937 15.080 96.493 1.00 73.62 307 ASN A CA 1
ATOM 2448 C C . ASN A 1 307 ? -57.992 15.509 97.631 1.00 73.62 307 ASN A C 1
ATOM 2450 O O . ASN A 1 307 ? -58.417 15.590 98.783 1.00 73.62 307 ASN A O 1
ATOM 2454 N N . GLN A 1 308 ? -56.725 15.816 97.328 1.00 67.75 308 GLN A N 1
ATOM 2455 C CA . GLN A 1 308 ? -55.765 16.335 98.311 1.00 67.75 308 GLN A CA 1
ATOM 2456 C C . GLN A 1 308 ? -56.159 17.735 98.804 1.00 67.75 308 GLN A C 1
ATOM 2458 O O . GLN A 1 308 ? -56.127 17.969 100.007 1.00 67.75 308 GLN A O 1
ATOM 2463 N N . ASN A 1 309 ? -56.621 18.619 97.914 1.00 61.97 309 ASN A N 1
ATOM 2464 C CA . ASN A 1 309 ? -57.108 19.954 98.280 1.00 61.97 309 ASN A CA 1
ATOM 2465 C C . ASN A 1 309 ? -58.433 19.930 99.069 1.00 61.97 309 ASN A C 1
ATOM 2467 O O . ASN A 1 309 ? -58.656 20.801 99.910 1.00 61.97 309 ASN A O 1
ATOM 2471 N N . ALA A 1 310 ? -59.294 18.926 98.855 1.00 57.88 310 ALA A N 1
ATOM 2472 C CA . ALA A 1 310 ? -60.517 18.731 99.640 1.00 57.88 310 ALA A CA 1
ATOM 2473 C C . ALA A 1 310 ? -60.237 18.247 101.082 1.00 57.88 310 ALA A C 1
ATOM 2475 O O . ALA A 1 310 ? -60.960 18.610 102.010 1.00 57.88 310 ALA A O 1
ATOM 2476 N N . GLY A 1 311 ? -59.167 17.468 101.295 1.00 52.53 311 GLY A N 1
ATOM 2477 C CA . GLY A 1 311 ? -58.755 16.988 102.621 1.00 52.53 311 GLY A CA 1
ATOM 2478 C C . GLY A 1 311 ? -58.179 18.078 103.535 1.00 52.53 311 GLY A C 1
ATOM 2479 O O . GLY A 1 311 ? -58.370 18.028 104.750 1.00 52.53 311 GLY A O 1
ATOM 2480 N N . THR A 1 312 ? -57.528 19.100 102.975 1.00 50.22 312 THR A N 1
ATOM 2481 C CA . THR A 1 312 ? -56.913 20.201 103.740 1.00 50.22 312 THR A CA 1
ATOM 2482 C C . THR A 1 312 ? -57.925 21.214 104.283 1.00 50.22 312 THR A C 1
ATOM 2484 O O . THR A 1 312 ? -57.615 21.919 105.239 1.00 50.22 312 THR A O 1
ATOM 2487 N N . GLN A 1 313 ? -59.145 21.282 103.733 1.00 46.72 313 GLN A N 1
ATOM 2488 C CA . GLN A 1 313 ? -60.191 22.191 104.225 1.00 46.72 313 GLN A CA 1
ATOM 2489 C C . GLN A 1 313 ? -60.980 21.651 105.435 1.00 46.72 313 GLN A C 1
ATOM 2491 O O . GLN A 1 313 ? -61.686 22.422 106.080 1.00 46.72 313 GLN A O 1
ATOM 2496 N N . ASN A 1 314 ? -60.845 20.365 105.793 1.00 43.62 314 ASN A N 1
ATOM 2497 C CA . ASN A 1 314 ? -61.680 19.725 106.824 1.00 43.62 314 ASN A CA 1
ATOM 2498 C C . ASN A 1 314 ? -61.030 19.620 108.225 1.00 43.62 314 ASN A C 1
ATOM 2500 O O . ASN A 1 314 ? -61.580 18.974 109.112 1.00 43.62 314 ASN A O 1
ATOM 2504 N N . ASN A 1 315 ? -59.873 20.255 108.455 1.00 39.25 315 ASN A N 1
ATOM 2505 C CA . ASN A 1 315 ? -59.178 20.261 109.751 1.00 39.25 315 ASN A CA 1
ATOM 2506 C C . ASN A 1 315 ? -59.093 21.687 110.328 1.00 39.25 315 ASN A C 1
ATOM 2508 O O . ASN A 1 315 ? -58.054 22.340 110.284 1.00 39.25 315 ASN A O 1
ATOM 2512 N N . ASN A 1 316 ? -60.208 22.185 110.872 1.00 37.31 316 ASN A N 1
ATOM 2513 C CA . ASN A 1 316 ? -60.235 23.406 111.682 1.00 37.31 316 ASN A CA 1
ATOM 2514 C C . ASN A 1 316 ? -61.295 23.278 112.802 1.00 37.31 316 ASN A C 1
ATOM 2516 O O . ASN A 1 316 ? -62.489 23.402 112.514 1.00 37.31 316 ASN A O 1
ATOM 2520 N N . PRO A 1 317 ? -60.934 23.001 114.073 1.00 39.28 317 PRO A N 1
ATOM 2521 C CA . PRO A 1 317 ? -61.925 22.861 115.135 1.00 39.28 317 PRO A CA 1
ATOM 2522 C C . PRO A 1 317 ? -62.331 24.234 115.696 1.00 39.28 317 PRO A C 1
ATOM 2524 O O . PRO A 1 317 ? -61.638 24.830 116.520 1.00 39.28 317 PRO A O 1
ATOM 2527 N N . ARG A 1 318 ? -63.513 24.719 115.292 1.00 35.16 318 ARG A N 1
ATOM 2528 C CA . ARG A 1 318 ? -64.256 25.778 115.999 1.00 35.16 318 ARG A CA 1
ATOM 2529 C C . ARG A 1 318 ? -64.762 25.236 117.346 1.00 35.16 318 ARG A C 1
ATOM 2531 O O . ARG A 1 318 ? -65.642 24.381 117.361 1.00 35.16 318 ARG A O 1
ATOM 2538 N N . LYS A 1 319 ? -64.278 25.769 118.475 1.00 36.41 319 LYS A N 1
ATOM 2539 C CA . LYS A 1 319 ? -64.934 25.637 119.793 1.00 36.41 319 LYS A CA 1
ATOM 2540 C C . LYS A 1 319 ? -65.739 26.904 120.091 1.00 36.41 319 LYS A C 1
ATOM 2542 O O . LYS A 1 319 ? -65.172 27.936 120.432 1.00 36.41 319 LYS A O 1
ATOM 2547 N N . GLY A 1 320 ? -67.060 26.802 119.949 1.00 34.81 320 GLY A N 1
ATOM 2548 C CA . GLY A 1 320 ? -68.042 27.767 120.436 1.00 34.81 320 GLY A CA 1
ATOM 2549 C C . GLY A 1 320 ? -68.688 27.272 121.732 1.00 34.81 320 GLY A C 1
ATOM 2550 O O . GLY A 1 320 ? -69.294 26.209 121.753 1.00 34.81 320 GLY A O 1
ATOM 2551 N N . THR A 1 321 ? -68.478 28.041 122.800 1.00 34.03 321 THR A N 1
ATOM 2552 C CA . THR A 1 321 ? -69.430 28.421 123.862 1.00 34.03 321 THR A CA 1
ATOM 2553 C C . THR A 1 321 ? -70.598 27.486 124.222 1.00 34.03 321 THR A C 1
ATOM 2555 O O . THR A 1 321 ? -71.549 27.349 123.458 1.00 34.03 321 THR A O 1
ATOM 2558 N N . CYS A 1 322 ? -70.633 27.055 125.487 1.00 33.97 322 CYS A N 1
ATOM 2559 C CA . CYS A 1 322 ? -71.862 27.002 126.287 1.00 33.97 322 CYS A CA 1
ATOM 2560 C C . CYS A 1 322 ? -71.551 27.515 127.701 1.00 33.97 322 CYS A C 1
ATOM 2562 O O . CYS A 1 322 ? -70.674 26.992 128.386 1.00 33.97 322 CYS A O 1
ATOM 2564 N N . LYS A 1 323 ? -72.238 28.597 128.074 1.00 34.06 323 LYS A N 1
ATOM 2565 C CA . LYS A 1 323 ? -72.377 29.150 129.423 1.00 34.06 323 LYS A CA 1
ATOM 2566 C C . LYS A 1 323 ? -73.736 28.686 129.941 1.00 34.06 323 LYS A C 1
ATOM 2568 O O . LYS A 1 323 ? -74.696 28.791 129.192 1.00 34.06 323 LYS A O 1
ATOM 2573 N N . ASP A 1 324 ? -73.753 28.211 131.178 1.00 37.91 324 ASP A N 1
ATOM 2574 C CA . ASP A 1 324 ? -74.785 28.357 132.218 1.00 37.91 324 ASP A CA 1
ATOM 2575 C C . ASP A 1 324 ? -74.311 27.444 133.364 1.00 37.91 324 ASP A C 1
ATOM 2577 O O . ASP A 1 324 ? -73.913 26.312 133.125 1.00 37.91 324 ASP A O 1
ATOM 2581 N N . GLY A 1 325 ? -74.202 27.835 134.626 1.00 32.47 325 GLY A N 1
ATOM 2582 C CA . GLY A 1 325 ? -74.692 29.012 135.316 1.00 32.47 325 GLY A CA 1
ATOM 2583 C C . GLY A 1 325 ? -75.107 28.568 136.721 1.00 32.47 325 GLY A C 1
ATOM 2584 O O . GLY A 1 325 ? -75.974 27.716 136.855 1.00 32.47 325 GLY A O 1
ATOM 2585 N N . SER A 1 326 ? -74.523 29.216 137.734 1.00 32.19 326 SER A N 1
ATOM 2586 C CA . SER A 1 326 ? -75.071 29.416 139.089 1.00 32.19 326 SER A CA 1
ATOM 2587 C C . SER A 1 326 ? -74.655 28.500 140.259 1.00 32.19 326 SER A C 1
ATOM 2589 O O . SER A 1 326 ? -74.996 27.326 140.307 1.00 32.19 326 SER A O 1
ATOM 2591 N N . ALA A 1 327 ? -74.045 29.191 141.240 1.00 35.00 327 ALA A N 1
ATOM 2592 C CA . ALA A 1 327 ? -74.186 29.104 142.705 1.00 35.00 327 ALA A CA 1
ATOM 2593 C C . ALA A 1 327 ? -73.704 27.822 143.416 1.00 35.00 327 ALA A C 1
ATOM 2595 O O . ALA A 1 327 ? -74.168 26.733 143.121 1.00 35.00 327 ALA A O 1
ATOM 2596 N N . ALA A 1 328 ? -72.708 27.832 144.311 1.00 34.78 328 ALA A N 1
ATOM 2597 C CA . ALA A 1 328 ? -72.414 28.628 145.522 1.00 34.78 328 ALA A CA 1
ATOM 2598 C C . ALA A 1 328 ? -72.600 27.741 146.769 1.00 34.78 328 ALA A C 1
ATOM 2600 O O . ALA A 1 328 ? -73.724 27.370 147.081 1.00 34.78 328 ALA A O 1
ATOM 2601 N N . HIS A 1 329 ? -71.493 27.407 147.437 1.00 37.62 329 HIS A N 1
ATOM 2602 C CA . HIS A 1 329 ? -71.268 27.416 148.896 1.00 37.62 329 HIS A CA 1
ATOM 2603 C C . HIS A 1 329 ? -69.961 26.646 149.170 1.00 37.62 329 HIS A C 1
ATOM 2605 O O . HIS A 1 329 ? -69.797 25.543 148.664 1.00 37.62 329 HIS A O 1
ATOM 2611 N N . ASP A 1 330 ? -68.886 27.270 149.648 1.00 37.53 330 ASP A N 1
ATOM 2612 C CA . ASP A 1 330 ? -68.607 27.846 150.978 1.00 37.53 330 ASP A CA 1
ATOM 2613 C C . ASP A 1 330 ? -68.081 26.804 151.983 1.00 37.53 330 ASP A C 1
ATOM 2615 O O . ASP A 1 330 ? -68.715 25.774 152.185 1.00 37.53 330 ASP A O 1
ATOM 2619 N N . GLU A 1 331 ? -66.936 27.159 152.587 1.00 39.44 331 GLU A N 1
ATOM 2620 C CA . GLU A 1 331 ? -66.305 26.617 153.810 1.00 39.44 331 GLU A CA 1
ATOM 2621 C C . GLU A 1 331 ? -65.877 25.133 153.823 1.00 39.44 331 GLU A C 1
ATOM 2623 O O . GLU A 1 331 ? -66.504 24.264 153.239 1.00 39.44 331 GLU A O 1
ATOM 2628 N N . LYS A 1 332 ? -64.822 24.686 154.506 1.00 38.16 332 LYS A N 1
ATOM 2629 C CA . LYS A 1 332 ? -63.708 25.221 155.311 1.00 38.16 332 LYS A CA 1
ATOM 2630 C C . LYS A 1 332 ? -62.805 24.001 155.586 1.00 38.16 332 LYS A C 1
ATOM 2632 O O . LYS A 1 332 ? -63.291 22.887 155.445 1.00 38.16 332 LYS A O 1
ATOM 2637 N N . GLU A 1 333 ? -61.553 24.262 155.975 1.00 41.22 333 GLU A N 1
ATOM 2638 C CA . GLU A 1 333 ? -60.711 23.543 156.968 1.00 41.22 333 GLU A CA 1
ATOM 2639 C C . GLU A 1 333 ? -60.804 21.991 157.037 1.00 41.22 333 GLU A C 1
ATOM 2641 O O . GLU A 1 333 ? -61.864 21.387 157.039 1.00 41.22 333 GLU A O 1
ATOM 2646 N N . THR A 1 334 ? -59.718 21.227 157.142 1.00 41.22 334 THR A N 1
ATOM 2647 C CA . THR A 1 334 ? -58.703 21.325 158.196 1.00 41.22 334 THR A CA 1
ATOM 2648 C C . THR A 1 334 ? -57.521 20.410 157.845 1.00 41.22 334 THR A C 1
ATOM 2650 O O . THR A 1 334 ? -57.702 19.333 157.277 1.00 41.22 334 THR A O 1
ATOM 2653 N N . GLU A 1 335 ? -56.330 20.853 158.236 1.00 42.47 335 GLU A N 1
ATOM 2654 C CA . GLU A 1 335 ? -55.115 20.073 158.529 1.00 42.47 335 GLU A CA 1
ATOM 2655 C C . GLU A 1 335 ? -55.393 18.867 159.468 1.00 42.47 335 GLU A C 1
ATOM 2657 O O . GLU A 1 335 ? -56.463 18.821 160.091 1.00 42.47 335 GLU A O 1
ATOM 2662 N N . PRO A 1 336 ? -54.481 17.879 159.591 1.00 58.25 336 PRO A N 1
ATOM 2663 C CA . PRO A 1 336 ? -53.052 18.062 159.903 1.00 58.25 336 PRO A CA 1
ATOM 2664 C C . PRO A 1 336 ? -52.042 17.495 158.897 1.00 58.25 336 PRO A C 1
ATOM 2666 O O . PRO A 1 336 ? -52.424 16.667 158.039 1.00 58.25 336 PRO A O 1
#

Sequence (336 aa):
MQRVDQLRGRRIATLPEGSGTACSLECLLEHYGSAPDEEFAEIVYSDPNQAHSDFRNGRVDAAFHIIALGDVAKRCVGSSLQAGGRLLAIEQIEALRWEHPFLEPATIPKGFYRSHPPLPETDIPTAAVRAVLLARQGMDADIVYQITQTLYEQRNELITANCLAVHMSRPDKPEEMLFPLHRGARAYYNRDKPHILVTYADPVALGLSFTVLCVSGIWHLRLRLAQNRKDRADTYNLEILNLVDRVRKIKDPAELEEVRQGLFDIFRRVVEDVARERVSTESFQLFAFPWEMAIGAIRHRELTLANQNAGTQNNNPRKGTCKDGSAAHDEKETEP

Radius of gyration: 59.63 Å; chains: 1; bounding box: 106×48×196 Å

pLDDT: mean 84.44, std 15.05, range [32.19, 97.94]

Foldseek 3Di:
DAAPQVQFAWEEEEEAPPDPQNVVVVLVQVVSDDDPPGDRYHYHHDHQQVRLVCLLVVVTVYYTDADDLDPVCLPRVLVSVVSVDDDYADPCQVVSCVVPVQKDKDKDAWQSNHNVVTVVVHIGIHIHGDDDDDDDLPDDLQVLLVVLVCLVVCLVVVCVVPVCSVVDDDDPCQPPDPDHDHNNNVCNVCVPPDDPCVVCVVVVVVVVVVVVVVVVVVVVVVVVLVVQQLVVLVVLLVQLVVLLVVLVVDQDPVVLVVSVVVLVVSVVVLVVCVVVVSHDPVSVVVVVVSSVSSVVSSVVSVVVNVVVVVVVVPPDDDDDDDDDDDDDDDDDDDDD